Protein AF-A0A4T0B3A6-F1 (afdb_monomer_lite)

Secondary structure (DSSP, 8-state):
-PPPPSSTTGGG-SHHHHHHHHHHHHHHHHHHHHHHHHHHHHHHHHHHHTTS-----------------------------------------TTHHHHHHS---HHHHHHHHHHIIIIIISTT-GGGHHHHHHHHHHHHHHHHS---SS-TT--HHHHHHHHHTEETTTTEEPPHHHHHHHHHHHHHHHHHHHHHHHS-GGGG--

Organism: Aureobasidium pullulans (NCBI:txid5580)

pLDDT: mean 75.35, std 19.98, range [35.22, 96.06]

Sequence (206 aa):
MDKLDQRPMARLQNLESQERYVGYWKRMLCYCLRVWLARHEATNNDNDNDRSTSDDETNSMHHDGDNVDEDSDSNSTNDSQHDQSGPQPQAQDYTHDARRLFPWNDRLEKALVKVWRLTILERDSSSMEEEQILAMVELSEVLLFRKIWNDRFYSAVLHFMAVMGIDEINARLRDGNDYSYFIAGLVYVSRIVAAETLLPSLDREN

Foldseek 3Di:
DDDDDPDPCPVCPDPVNLVVLVVLVVVLLVLLLVLLVLVVVVVVVVVVVVVPPDDDDDDDDDDDDDDDDDDDDDDDDDDPPPPPPPPDPPPPPPSVVVNVLALDDPQLSVLSVQLCCLPPVVPDDPVCPVVNVVSSLSNLCCQQVDDDDDDPCSGSVNSSLVVVQADPVVRDGDDCVVSVSSVVSPVVVSVVSCCVVVPPPVVPPD

Radius of gyration: 29.01 Å; chains: 1; bounding box: 65×79×80 Å

Structure (mmCIF, N/CA/C/O backbone):
data_AF-A0A4T0B3A6-F1
#
_entry.id   AF-A0A4T0B3A6-F1
#
loop_
_atom_site.group_PDB
_atom_site.id
_atom_site.type_symbol
_atom_site.label_atom_id
_atom_site.label_alt_id
_atom_site.label_comp_id
_atom_site.label_asym_id
_atom_site.label_entity_id
_atom_site.label_seq_id
_atom_site.pdbx_PDB_ins_code
_atom_site.Cartn_x
_atom_site.Cartn_y
_atom_site.Cartn_z
_atom_site.occupancy
_atom_site.B_iso_or_equiv
_atom_site.auth_seq_id
_atom_site.auth_comp_id
_atom_site.auth_asym_id
_atom_site.auth_atom_id
_atom_site.pdbx_PDB_model_num
ATOM 1 N N . MET A 1 1 ? 7.497 -33.241 22.602 1.00 38.53 1 MET A N 1
ATOM 2 C CA . MET A 1 1 ? 6.560 -32.741 21.576 1.00 38.53 1 MET A CA 1
ATOM 3 C C . MET A 1 1 ? 5.900 -31.509 22.154 1.00 38.53 1 MET A C 1
ATOM 5 O O . MET A 1 1 ? 5.128 -31.655 23.093 1.00 38.53 1 MET A O 1
ATOM 9 N N . ASP A 1 2 ? 6.267 -30.322 21.672 1.00 56.34 2 ASP A N 1
ATOM 10 C CA . ASP A 1 2 ? 5.605 -29.084 22.087 1.00 56.34 2 ASP A CA 1
ATOM 11 C C . ASP A 1 2 ? 4.148 -29.098 21.629 1.00 56.34 2 ASP A C 1
ATOM 13 O O . ASP A 1 2 ? 3.840 -29.445 20.485 1.00 56.34 2 ASP A O 1
ATOM 17 N N . LYS A 1 3 ? 3.243 -28.759 22.551 1.00 55.91 3 LYS A N 1
ATOM 18 C CA . LYS A 1 3 ? 1.818 -28.591 22.264 1.00 55.91 3 LYS A CA 1
ATOM 19 C C . LYS A 1 3 ? 1.679 -27.485 21.219 1.00 55.91 3 LYS A C 1
ATOM 21 O O . LYS A 1 3 ? 2.079 -26.353 21.469 1.00 55.91 3 LYS A O 1
ATOM 26 N N . LEU A 1 4 ? 1.108 -27.815 20.062 1.00 55.31 4 LEU A N 1
ATOM 27 C CA . LEU A 1 4 ? 0.724 -26.817 19.068 1.00 55.31 4 LEU A CA 1
ATOM 28 C C . LEU A 1 4 ? -0.298 -25.873 19.711 1.00 55.31 4 LEU A C 1
ATOM 30 O O . LEU A 1 4 ? -1.343 -26.323 20.188 1.00 55.31 4 LEU A O 1
ATOM 34 N N . ASP A 1 5 ? 0.036 -24.585 19.765 1.00 58.28 5 ASP A N 1
ATOM 35 C CA . ASP A 1 5 ? -0.855 -23.560 20.298 1.00 58.28 5 ASP A CA 1
ATOM 36 C C . ASP A 1 5 ? -2.124 -23.491 19.435 1.00 58.28 5 ASP A C 1
ATOM 38 O O . ASP A 1 5 ? -2.062 -23.385 18.209 1.00 58.28 5 ASP A O 1
ATOM 42 N N . GLN A 1 6 ? -3.279 -23.613 20.090 1.00 59.09 6 GLN A N 1
ATOM 43 C CA . GLN A 1 6 ? -4.593 -23.663 19.449 1.00 59.09 6 GLN A CA 1
ATOM 44 C C . GLN A 1 6 ? -5.059 -22.288 18.960 1.00 59.09 6 GLN A C 1
ATOM 46 O O . GLN A 1 6 ? -6.025 -22.207 18.199 1.00 59.09 6 GLN A O 1
ATOM 51 N N . ARG A 1 7 ? -4.399 -21.199 19.377 1.00 55.62 7 ARG A N 1
ATOM 52 C CA . ARG A 1 7 ? -4.723 -19.860 18.885 1.00 55.62 7 ARG A CA 1
ATOM 53 C C . ARG A 1 7 ? -4.137 -19.670 17.484 1.00 55.62 7 ARG A C 1
ATOM 55 O O . ARG A 1 7 ? -2.921 -19.807 17.307 1.00 55.62 7 ARG A O 1
ATOM 62 N N . PRO A 1 8 ? -4.952 -19.286 16.484 1.00 49.41 8 PRO A N 1
ATOM 63 C CA . PRO A 1 8 ? -4.407 -18.833 15.215 1.00 49.41 8 PRO A CA 1
ATOM 64 C C . PRO A 1 8 ? -3.401 -17.705 15.491 1.00 49.41 8 PRO A C 1
ATOM 66 O O . PRO A 1 8 ? -3.718 -16.779 16.230 1.00 49.41 8 PRO A O 1
ATOM 69 N N . MET A 1 9 ? -2.210 -17.774 14.888 1.00 54.16 9 MET A N 1
ATOM 70 C CA . MET A 1 9 ? -1.150 -16.749 14.965 1.00 54.16 9 MET A CA 1
ATOM 71 C C . MET A 1 9 ? -0.305 -16.683 16.257 1.00 54.16 9 MET A C 1
ATOM 73 O O . MET A 1 9 ? 0.515 -15.778 16.362 1.00 54.16 9 MET A O 1
ATOM 77 N N . ALA A 1 10 ? -0.391 -17.621 17.207 1.00 54.00 10 ALA A N 1
ATOM 78 C CA . ALA A 1 10 ? 0.391 -17.533 18.455 1.00 54.00 10 ALA A CA 1
ATOM 79 C C . ALA A 1 10 ? 1.920 -17.396 18.259 1.00 54.00 10 ALA A C 1
ATOM 81 O O . ALA A 1 10 ? 2.575 -16.597 18.921 1.00 54.00 10 ALA A O 1
ATOM 82 N N . ARG A 1 11 ? 2.499 -18.103 17.275 1.00 48.62 11 ARG A N 1
ATOM 83 C CA . ARG A 1 11 ? 3.934 -17.992 16.922 1.00 48.62 11 ARG A CA 1
ATOM 84 C C . ARG A 1 11 ? 4.331 -16.639 16.313 1.00 48.62 11 ARG A C 1
ATOM 86 O O . ARG A 1 11 ? 5.518 -16.335 16.241 1.00 48.62 11 ARG A O 1
ATOM 93 N N . LEU A 1 12 ? 3.351 -15.861 15.854 1.00 53.78 12 LEU A N 1
ATOM 94 C CA . LEU A 1 12 ? 3.510 -14.584 15.150 1.00 53.78 12 LEU A CA 1
ATOM 95 C C . LEU A 1 12 ? 3.345 -13.372 16.086 1.00 53.78 12 LEU A C 1
ATOM 97 O O . LEU A 1 12 ? 3.487 -12.236 15.646 1.00 53.78 12 LEU A O 1
ATOM 101 N N . GLN A 1 13 ? 3.095 -13.605 17.379 1.00 62.66 13 GLN A N 1
ATOM 102 C CA . GLN A 1 13 ? 2.956 -12.575 18.416 1.00 62.66 13 GLN A CA 1
ATOM 103 C C . GLN A 1 13 ? 4.289 -12.192 19.088 1.00 62.66 13 GLN A C 1
ATOM 105 O O . GLN A 1 13 ? 4.297 -11.758 20.236 1.00 62.66 13 GLN A O 1
ATOM 110 N N . ASN A 1 14 ? 5.429 -12.358 18.409 1.00 76.81 14 ASN A N 1
ATOM 111 C CA . ASN A 1 14 ? 6.686 -11.781 18.893 1.00 76.81 14 ASN A CA 1
ATOM 112 C C . ASN A 1 14 ? 6.844 -10.349 18.349 1.00 76.81 14 ASN A C 1
ATOM 114 O O . ASN A 1 14 ? 6.463 -10.071 17.209 1.00 76.81 14 ASN A O 1
ATOM 118 N N . LEU A 1 15 ? 7.382 -9.448 19.177 1.00 82.81 15 LEU A N 1
ATOM 119 C CA . LEU A 1 15 ? 7.472 -8.015 18.872 1.00 82.81 15 LEU A CA 1
ATOM 120 C C . LEU A 1 15 ? 8.245 -7.752 17.570 1.00 82.81 15 LEU A C 1
ATOM 122 O O . LEU A 1 15 ? 7.794 -6.980 16.732 1.00 82.81 15 LEU A O 1
ATOM 126 N N . GLU A 1 16 ? 9.341 -8.479 17.347 1.00 85.88 16 GLU A N 1
ATOM 127 C CA . GLU A 1 16 ? 10.175 -8.344 16.146 1.00 85.88 16 GLU A CA 1
ATOM 128 C C . GLU A 1 16 ? 9.397 -8.662 14.853 1.00 85.88 16 GLU A C 1
ATOM 130 O O . GLU A 1 16 ? 9.513 -7.967 13.842 1.00 85.88 16 GLU A O 1
ATOM 135 N N . SER A 1 17 ? 8.558 -9.702 14.870 1.00 84.50 17 SER A N 1
ATOM 136 C CA . SER A 1 17 ? 7.717 -10.065 13.723 1.00 84.50 17 SER A CA 1
ATOM 137 C C . SER A 1 17 ? 6.633 -9.021 13.494 1.00 84.50 17 SER A C 1
ATOM 139 O O . SER A 1 17 ? 6.378 -8.658 12.348 1.00 84.50 17 SER A O 1
ATOM 141 N N . GLN A 1 18 ? 6.031 -8.492 14.563 1.00 87.44 18 GLN A N 1
ATOM 142 C CA . GLN A 1 18 ? 5.035 -7.426 14.456 1.00 87.44 18 GLN A CA 1
ATOM 143 C C . GLN A 1 18 ? 5.637 -6.153 13.857 1.00 87.44 18 GLN A C 1
ATOM 145 O O . GLN A 1 18 ? 5.072 -5.609 12.909 1.00 87.44 18 GLN A O 1
ATOM 150 N N . GLU A 1 19 ? 6.807 -5.719 14.328 1.00 90.56 19 GLU A N 1
ATOM 151 C CA . GLU A 1 19 ? 7.532 -4.572 13.771 1.00 90.56 19 GLU A CA 1
ATOM 152 C C . GLU A 1 19 ? 7.848 -4.774 12.288 1.00 90.56 19 GLU A C 1
ATOM 154 O O . GLU A 1 19 ? 7.620 -3.881 11.466 1.00 90.56 19 GLU A O 1
ATOM 159 N N . ARG A 1 20 ? 8.297 -5.978 11.916 1.00 90.88 20 ARG A N 1
ATOM 160 C CA . ARG A 1 20 ? 8.558 -6.342 10.520 1.00 90.88 20 ARG A CA 1
ATOM 161 C C . ARG A 1 20 ? 7.297 -6.256 9.659 1.00 90.88 20 ARG A C 1
ATOM 163 O O . ARG A 1 20 ? 7.343 -5.714 8.554 1.00 90.88 20 ARG A O 1
ATOM 170 N N . TYR A 1 21 ? 6.167 -6.751 10.157 1.00 92.19 21 TYR A N 1
ATOM 171 C CA . TYR A 1 21 ? 4.889 -6.739 9.438 1.00 92.19 21 TYR A CA 1
ATOM 172 C C . TYR A 1 21 ? 4.326 -5.333 9.283 1.00 92.19 21 TYR A C 1
ATOM 174 O O . TYR A 1 21 ? 3.929 -4.951 8.179 1.00 92.19 21 TYR A O 1
ATOM 182 N N . VAL A 1 22 ? 4.387 -4.526 10.343 1.00 92.44 22 VAL A N 1
ATOM 183 C CA . VAL A 1 22 ? 4.084 -3.091 10.278 1.00 92.44 22 VAL A CA 1
ATOM 184 C C . VAL A 1 22 ? 4.999 -2.403 9.262 1.00 92.44 22 VAL A C 1
ATOM 186 O O . VAL A 1 22 ? 4.538 -1.574 8.480 1.00 92.44 22 VAL A O 1
ATOM 189 N N . GLY A 1 23 ? 6.275 -2.787 9.201 1.00 94.38 23 GLY A N 1
ATOM 190 C CA . GLY A 1 23 ? 7.222 -2.319 8.191 1.00 94.38 23 GLY A CA 1
ATOM 191 C C . GLY A 1 23 ? 6.766 -2.601 6.756 1.00 94.38 23 GLY A C 1
ATOM 192 O O . GLY A 1 23 ? 6.833 -1.710 5.907 1.00 94.38 23 GLY A O 1
ATOM 193 N N . TYR A 1 24 ? 6.249 -3.798 6.465 1.00 94.69 24 TYR A N 1
ATOM 194 C CA . TYR A 1 24 ? 5.706 -4.117 5.138 1.00 94.69 24 TYR A CA 1
ATOM 195 C C . TYR A 1 24 ? 4.485 -3.269 4.783 1.00 94.69 24 TYR A C 1
ATOM 197 O O . TYR A 1 24 ? 4.383 -2.793 3.652 1.00 94.69 24 TYR A O 1
ATOM 205 N N . TRP A 1 25 ? 3.602 -3.019 5.750 1.00 95.19 25 TRP A N 1
ATOM 206 C CA . TRP A 1 25 ? 2.448 -2.147 5.543 1.00 95.19 25 TRP A CA 1
ATOM 207 C C . TRP A 1 25 ? 2.859 -0.696 5.282 1.00 95.19 25 TRP A C 1
ATOM 209 O O . TRP A 1 25 ? 2.414 -0.090 4.309 1.00 95.19 25 TRP A O 1
ATOM 219 N N . LYS A 1 26 ? 3.793 -0.156 6.076 1.00 94.62 26 LYS A N 1
ATOM 220 C CA . LYS A 1 26 ? 4.374 1.178 5.850 1.00 94.62 26 LYS A CA 1
ATOM 221 C C . LYS A 1 26 ? 4.972 1.294 4.450 1.00 94.62 26 LYS A C 1
ATOM 223 O O . LYS A 1 26 ? 4.707 2.267 3.751 1.00 94.62 26 LYS A O 1
ATOM 228 N N . ARG A 1 27 ? 5.720 0.279 4.000 1.00 95.38 27 ARG A N 1
ATOM 229 C CA . ARG A 1 27 ? 6.264 0.237 2.632 1.00 95.38 27 ARG A CA 1
ATOM 230 C C . ARG A 1 27 ? 5.170 0.296 1.570 1.00 95.38 27 ARG A C 1
ATOM 232 O O . ARG A 1 27 ? 5.364 0.996 0.583 1.00 95.38 27 ARG A O 1
ATOM 239 N N . MET A 1 28 ? 4.043 -0.387 1.772 1.00 95.88 28 MET A N 1
ATOM 240 C CA . MET A 1 28 ? 2.900 -0.327 0.857 1.00 95.88 28 MET A CA 1
ATOM 241 C C . MET A 1 28 ? 2.305 1.084 0.778 1.00 95.88 28 MET A C 1
ATOM 243 O O . MET A 1 28 ? 2.082 1.594 -0.320 1.00 95.88 28 MET A O 1
ATOM 247 N N . LEU A 1 29 ? 2.079 1.734 1.923 1.00 95.25 29 LEU A N 1
ATOM 248 C CA . LEU A 1 29 ? 1.538 3.096 1.965 1.00 95.25 29 LEU A CA 1
ATOM 249 C C . LEU A 1 29 ? 2.498 4.089 1.296 1.00 95.25 29 LEU A C 1
ATOM 251 O O . LEU A 1 29 ? 2.093 4.842 0.412 1.00 95.25 29 LEU A O 1
ATOM 255 N N . CYS A 1 30 ? 3.790 4.027 1.635 1.00 95.31 30 CYS A N 1
ATOM 256 C CA . CYS A 1 30 ? 4.818 4.847 0.995 1.00 95.31 30 CYS A CA 1
ATOM 257 C C . CYS A 1 30 ? 4.914 4.587 -0.509 1.00 95.31 30 CYS A C 1
ATOM 259 O O . CYS A 1 30 ? 5.120 5.521 -1.274 1.00 95.31 30 CYS A O 1
ATOM 261 N N . TYR A 1 31 ? 4.775 3.334 -0.943 1.00 95.75 31 TYR A N 1
ATOM 262 C CA . TYR A 1 31 ? 4.757 2.991 -2.358 1.00 95.75 31 TYR A CA 1
ATOM 263 C C . TYR A 1 31 ? 3.604 3.691 -3.086 1.00 95.75 31 TYR A C 1
ATOM 265 O O . TYR A 1 31 ? 3.843 4.366 -4.084 1.00 95.75 31 TYR A O 1
ATOM 273 N N . CYS A 1 32 ? 2.381 3.611 -2.553 1.00 95.62 32 CYS A N 1
ATOM 274 C CA . CYS A 1 32 ? 1.224 4.278 -3.152 1.00 95.62 32 CYS A CA 1
ATOM 275 C C . CYS A 1 32 ? 1.412 5.804 -3.209 1.00 95.62 32 CYS A C 1
ATOM 277 O O . CYS A 1 32 ? 1.136 6.416 -4.238 1.00 95.62 32 CYS A O 1
ATOM 279 N N . LEU A 1 33 ? 1.942 6.407 -2.137 1.00 95.38 33 LEU A N 1
ATOM 280 C CA . LEU A 1 33 ? 2.238 7.843 -2.083 1.00 95.38 33 LEU A CA 1
ATOM 281 C C . LEU A 1 33 ? 3.311 8.257 -3.098 1.00 95.38 33 LEU A C 1
ATOM 283 O O . LEU A 1 33 ? 3.144 9.268 -3.767 1.00 95.38 33 LEU A O 1
ATOM 287 N N . ARG A 1 34 ? 4.387 7.475 -3.260 1.00 94.31 34 ARG A N 1
ATOM 288 C CA . ARG A 1 34 ? 5.443 7.761 -4.249 1.00 94.31 34 ARG A CA 1
ATOM 289 C C . ARG A 1 34 ? 4.928 7.682 -5.679 1.00 94.31 34 ARG A C 1
ATOM 291 O O . ARG A 1 34 ? 5.253 8.542 -6.486 1.00 94.31 34 ARG A O 1
ATOM 298 N N . VAL A 1 35 ? 4.125 6.664 -5.987 1.00 94.69 35 VAL A N 1
ATOM 299 C CA . VAL A 1 35 ? 3.534 6.507 -7.323 1.00 94.69 35 VAL A CA 1
ATOM 300 C C . VAL A 1 35 ? 2.565 7.656 -7.623 1.00 94.69 35 VAL A C 1
ATOM 302 O O . VAL A 1 35 ? 2.530 8.150 -8.748 1.00 94.69 35 VAL A O 1
ATOM 305 N N . TRP A 1 36 ? 1.819 8.122 -6.618 1.00 95.25 36 TRP A N 1
ATOM 306 C CA . TRP A 1 36 ? 0.967 9.307 -6.736 1.00 95.25 36 TRP A CA 1
ATOM 307 C C . TRP A 1 36 ? 1.771 10.592 -6.931 1.00 95.25 36 TRP A C 1
ATOM 309 O O . TRP A 1 36 ? 1.478 11.341 -7.859 1.00 95.25 36 TRP A O 1
ATOM 319 N N . LEU A 1 37 ? 2.815 10.810 -6.131 1.00 93.19 37 LEU A N 1
ATOM 320 C CA . LEU A 1 37 ? 3.666 11.993 -6.232 1.00 93.19 37 LEU A CA 1
ATOM 321 C C . LEU A 1 37 ? 4.309 12.095 -7.618 1.00 93.19 37 LEU A C 1
ATOM 323 O O . LEU A 1 37 ? 4.175 13.116 -8.281 1.00 93.19 37 LEU A O 1
ATOM 327 N N . ALA A 1 38 ? 4.900 11.002 -8.101 1.00 92.62 38 ALA A N 1
ATOM 328 C CA . ALA A 1 38 ? 5.513 10.967 -9.422 1.00 92.62 38 ALA A CA 1
ATOM 329 C C . ALA A 1 38 ? 4.491 11.209 -10.551 1.00 92.62 38 ALA A C 1
ATOM 331 O O . ALA A 1 38 ? 4.818 11.757 -11.603 1.00 92.62 38 ALA A O 1
ATOM 332 N N . ARG A 1 39 ? 3.226 10.807 -10.358 1.00 91.94 39 ARG A N 1
ATOM 333 C CA . ARG A 1 39 ? 2.146 11.142 -11.296 1.00 91.94 39 ARG A CA 1
ATOM 334 C C . ARG A 1 39 ? 1.830 12.632 -11.270 1.00 91.94 39 ARG A C 1
ATOM 336 O O . ARG A 1 39 ? 1.711 13.211 -12.343 1.00 91.94 39 ARG A O 1
ATOM 343 N N . HIS A 1 40 ? 1.713 13.216 -10.083 1.00 89.38 40 HIS A N 1
ATOM 344 C CA . HIS A 1 40 ? 1.404 14.630 -9.900 1.00 89.38 40 HIS A CA 1
ATOM 345 C C . HIS A 1 40 ? 2.514 15.545 -10.450 1.00 89.38 40 HIS A C 1
ATOM 347 O O . HIS A 1 40 ? 2.232 16.551 -11.096 1.00 89.38 40 HIS A O 1
ATOM 353 N N . GLU A 1 41 ? 3.780 15.179 -10.247 1.00 89.31 41 GLU A N 1
ATOM 354 C CA . GLU A 1 41 ? 4.939 15.897 -10.795 1.00 89.31 41 GLU A CA 1
ATOM 355 C C . GLU A 1 41 ? 4.965 15.850 -12.327 1.00 89.31 41 GLU A C 1
ATOM 357 O O . GLU A 1 41 ? 5.113 16.886 -12.971 1.00 89.31 41 GLU A O 1
ATOM 362 N N . ALA A 1 42 ? 4.736 14.678 -12.926 1.00 85.44 42 ALA A N 1
ATOM 363 C CA . ALA A 1 42 ? 4.694 14.550 -14.381 1.00 85.44 42 ALA A CA 1
ATOM 364 C C . ALA A 1 42 ? 3.562 15.375 -15.016 1.00 85.44 42 ALA A C 1
ATOM 366 O O . ALA A 1 42 ? 3.790 16.052 -16.011 1.00 85.44 42 ALA A O 1
ATOM 367 N N . THR A 1 43 ? 2.364 15.377 -14.418 1.00 83.38 43 THR A N 1
ATOM 368 C CA . THR A 1 43 ? 1.247 16.191 -14.925 1.00 83.38 43 THR A CA 1
ATOM 369 C C . THR A 1 43 ? 1.510 17.691 -14.826 1.00 83.38 43 THR A C 1
ATOM 371 O O . THR A 1 43 ? 1.014 18.447 -15.654 1.00 83.38 43 THR A O 1
ATOM 374 N N . ASN A 1 44 ? 2.275 18.140 -13.827 1.00 79.44 44 ASN A N 1
ATOM 375 C CA . ASN A 1 44 ? 2.640 19.551 -13.705 1.00 79.44 44 ASN A CA 1
ATOM 376 C C . ASN A 1 44 ? 3.658 19.962 -14.773 1.00 79.44 44 ASN A C 1
ATOM 378 O O . ASN A 1 44 ? 3.488 21.009 -15.389 1.00 79.44 44 ASN A O 1
ATOM 382 N N . ASN A 1 45 ? 4.652 19.113 -15.044 1.00 76.94 45 ASN A N 1
ATOM 383 C CA . ASN A 1 45 ? 5.656 19.376 -16.076 1.00 76.94 45 ASN A CA 1
ATOM 384 C C . ASN A 1 45 ? 5.044 19.452 -17.488 1.00 76.94 45 ASN A C 1
ATOM 386 O O . ASN A 1 45 ? 5.451 20.294 -18.286 1.00 76.94 45 ASN A O 1
ATOM 390 N N . ASP A 1 46 ? 4.046 18.614 -17.791 1.00 73.62 46 ASP A N 1
ATOM 391 C CA . ASP A 1 46 ? 3.338 18.658 -19.079 1.00 73.62 46 ASP A CA 1
ATOM 392 C C . ASP A 1 46 ? 2.567 19.981 -19.266 1.00 73.62 46 ASP A C 1
ATOM 394 O O . ASP A 1 46 ? 2.543 20.536 -20.363 1.00 73.62 46 ASP A O 1
ATOM 398 N N . ASN A 1 47 ? 1.988 20.528 -18.189 1.00 65.00 47 ASN A N 1
ATOM 399 C CA . ASN A 1 47 ? 1.252 21.798 -18.223 1.00 65.00 47 ASN A CA 1
ATOM 400 C C . ASN A 1 47 ? 2.160 23.030 -18.394 1.00 65.00 47 ASN A C 1
ATOM 402 O O . ASN A 1 47 ? 1.708 24.045 -18.928 1.00 65.00 47 ASN A O 1
ATOM 406 N N . ASP A 1 48 ? 3.411 22.969 -17.930 1.00 58.91 48 ASP A N 1
ATOM 407 C CA . ASP A 1 48 ? 4.372 24.066 -18.092 1.00 58.91 48 ASP A CA 1
ATOM 408 C C . ASP A 1 48 ? 4.960 24.105 -19.514 1.00 58.91 48 ASP A C 1
ATOM 410 O O . ASP A 1 48 ? 5.163 25.190 -20.061 1.00 58.91 48 ASP A O 1
ATOM 414 N N . ASN A 1 49 ? 5.140 22.948 -20.163 1.00 57.44 49 ASN A N 1
ATOM 415 C CA . ASN A 1 49 ? 5.637 22.872 -21.544 1.00 57.44 49 ASN A CA 1
ATOM 416 C C . ASN A 1 49 ? 4.650 23.427 -22.590 1.00 57.44 49 ASN A C 1
ATOM 418 O O . ASN A 1 49 ? 5.084 23.951 -23.616 1.00 57.44 49 ASN A O 1
ATOM 422 N N . ASP A 1 50 ? 3.340 23.366 -22.336 1.00 52.00 50 ASP A N 1
ATOM 423 C CA . ASP A 1 50 ? 2.307 23.880 -23.255 1.00 52.00 50 ASP A CA 1
ATOM 424 C C . ASP A 1 50 ? 2.176 25.421 -23.212 1.00 52.00 50 ASP A C 1
ATOM 426 O O . ASP A 1 50 ? 1.520 26.036 -24.048 1.00 52.00 50 ASP A O 1
ATOM 430 N N . ARG A 1 51 ? 2.831 26.089 -22.248 1.00 53.56 51 ARG A N 1
ATOM 431 C CA . ARG A 1 51 ? 2.834 27.560 -22.123 1.00 53.56 51 ARG A CA 1
ATOM 432 C C . ARG A 1 51 ? 4.017 28.252 -22.799 1.00 53.56 51 ARG A C 1
ATOM 434 O O . ARG A 1 51 ? 4.016 29.477 -22.877 1.00 53.56 51 ARG A O 1
ATOM 441 N N . SER A 1 52 ? 5.010 27.509 -23.287 1.00 53.22 52 SER A N 1
ATOM 442 C CA . SER A 1 52 ? 6.229 28.077 -23.890 1.00 53.22 52 SER A CA 1
ATOM 443 C C . SER A 1 52 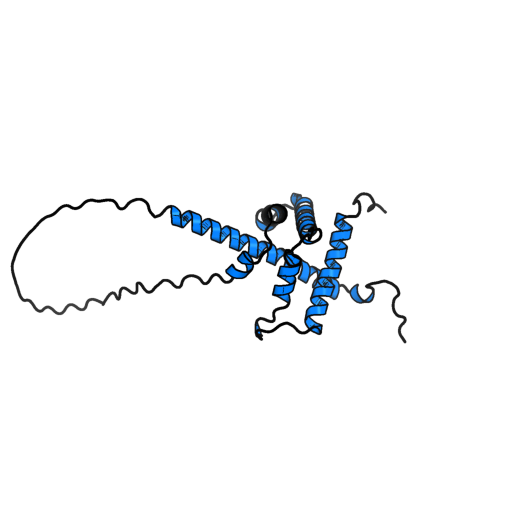? 6.225 28.124 -25.424 1.00 53.22 52 SER A C 1
ATOM 445 O O . SER A 1 52 ? 7.254 28.431 -26.016 1.00 53.22 52 SER A O 1
ATOM 447 N N . THR A 1 53 ? 5.095 27.852 -26.086 1.00 50.34 53 THR A N 1
ATOM 448 C CA . THR A 1 53 ? 4.965 27.899 -27.560 1.00 50.34 53 THR A CA 1
ATOM 449 C C . THR A 1 53 ? 3.968 28.957 -28.047 1.00 50.34 53 THR A C 1
ATOM 451 O O . THR A 1 53 ? 3.166 28.723 -28.945 1.00 50.34 53 THR A O 1
ATOM 454 N N . SER A 1 54 ? 4.04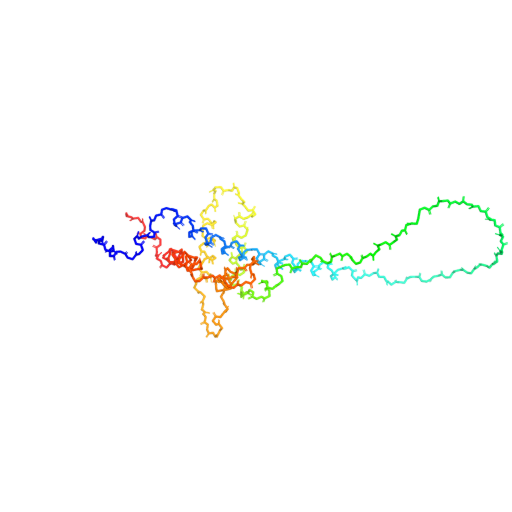1 30.159 -27.480 1.00 49.09 54 SER A N 1
ATOM 455 C CA . SER A 1 54 ? 3.494 31.367 -28.102 1.00 49.09 54 SER A CA 1
ATOM 456 C C . SER A 1 54 ? 4.569 32.438 -28.063 1.00 49.09 54 SER A C 1
ATOM 458 O O . SER A 1 54 ? 5.109 32.697 -26.993 1.00 49.09 54 SER A O 1
ATOM 460 N N . ASP A 1 55 ? 4.822 33.037 -29.225 1.00 50.56 55 ASP A N 1
ATOM 461 C CA . ASP A 1 55 ? 5.579 34.274 -29.465 1.00 50.56 55 ASP A CA 1
ATOM 462 C C . ASP A 1 55 ? 6.923 34.063 -30.178 1.00 50.56 55 ASP A C 1
ATOM 464 O O . ASP A 1 55 ? 7.985 34.408 -29.670 1.00 50.56 55 ASP A O 1
ATOM 468 N N . ASP A 1 56 ? 6.865 33.574 -31.420 1.00 49.31 56 ASP A N 1
ATOM 469 C CA . ASP A 1 56 ? 7.821 34.037 -32.430 1.00 49.31 56 ASP A CA 1
ATOM 470 C C . ASP A 1 56 ? 7.118 34.213 -33.784 1.00 49.31 56 ASP A C 1
ATOM 472 O O . ASP A 1 56 ? 7.167 33.364 -34.673 1.00 49.31 56 ASP A O 1
ATOM 476 N N . GLU A 1 57 ? 6.394 35.328 -33.920 1.00 48.53 57 GLU A N 1
ATOM 477 C CA . GLU A 1 57 ? 5.995 35.853 -35.224 1.00 48.53 57 GLU A CA 1
ATOM 478 C C . GLU A 1 57 ? 6.610 37.240 -35.460 1.00 48.53 57 GLU A C 1
ATOM 480 O O . GLU A 1 57 ? 6.094 38.278 -35.054 1.00 48.53 57 GLU A O 1
ATOM 485 N N . THR A 1 58 ? 7.667 37.215 -36.273 1.00 45.44 58 THR A N 1
ATOM 486 C CA . THR A 1 58 ? 7.985 38.177 -37.339 1.00 45.44 58 THR A CA 1
ATOM 487 C C . THR A 1 58 ? 8.530 39.560 -36.956 1.00 45.44 58 THR A C 1
ATOM 489 O O . THR A 1 58 ? 7.811 40.457 -36.528 1.00 45.44 58 THR A O 1
ATOM 492 N N . ASN A 1 59 ? 9.788 39.812 -37.342 1.00 40.97 59 ASN A N 1
ATOM 493 C CA . ASN A 1 59 ? 10.060 40.957 -38.214 1.00 40.97 59 ASN A CA 1
ATOM 494 C C . ASN A 1 59 ? 11.340 40.775 -39.046 1.00 40.97 59 ASN A C 1
ATOM 496 O O . ASN A 1 59 ? 12.461 40.832 -38.549 1.00 40.97 59 ASN A O 1
ATOM 500 N N . SER A 1 60 ? 11.131 40.590 -40.348 1.00 48.34 60 SER A N 1
ATOM 501 C CA . SER A 1 60 ? 12.131 40.726 -41.404 1.00 48.34 60 SER A CA 1
ATOM 502 C C . SER A 1 60 ? 12.314 42.209 -41.728 1.00 48.34 60 SER A C 1
ATOM 504 O O . SER A 1 60 ? 11.335 42.872 -42.064 1.00 48.34 60 SER A O 1
ATOM 506 N N . MET A 1 61 ? 13.549 42.718 -41.722 1.00 41.84 61 MET A N 1
ATOM 507 C CA . MET A 1 61 ? 13.881 43.976 -42.399 1.00 41.84 61 MET A CA 1
ATOM 508 C C . MET A 1 61 ? 15.332 43.949 -42.908 1.00 41.84 61 MET A C 1
ATOM 510 O O . MET A 1 61 ? 16.279 43.813 -42.139 1.00 41.84 61 MET A O 1
ATOM 514 N N . HIS A 1 62 ? 15.461 44.055 -44.229 1.00 48.16 62 HIS A N 1
ATOM 515 C CA . HIS A 1 62 ? 16.683 44.120 -45.034 1.00 48.16 62 HIS A CA 1
ATOM 516 C C . HIS A 1 62 ? 17.653 45.256 -44.655 1.00 48.16 62 HIS A C 1
ATOM 518 O O . HIS A 1 62 ? 17.192 46.366 -44.394 1.00 48.16 62 HIS A O 1
ATOM 524 N N . HIS A 1 63 ? 18.967 45.048 -44.848 1.00 42.56 63 HIS A N 1
ATOM 525 C CA . HIS A 1 63 ? 19.801 46.034 -45.557 1.00 42.56 63 HIS A CA 1
ATOM 526 C C . HIS A 1 63 ? 21.066 45.419 -46.192 1.00 42.56 63 HIS A C 1
ATOM 528 O O . HIS A 1 63 ? 21.847 44.757 -45.514 1.00 42.56 63 HIS 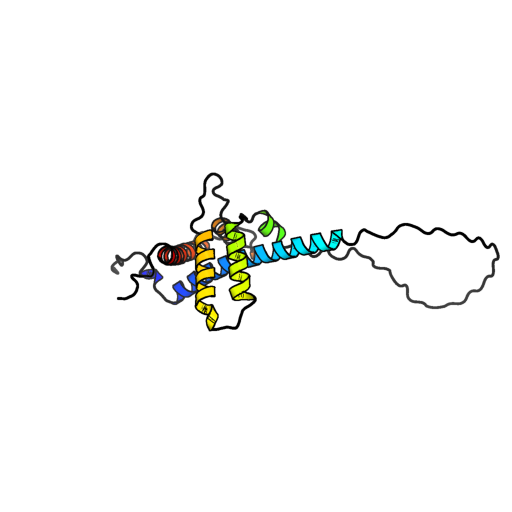A O 1
ATOM 534 N N . ASP A 1 64 ? 21.226 45.660 -47.497 1.00 43.56 64 ASP A N 1
ATOM 535 C CA . ASP A 1 64 ? 22.388 45.354 -48.340 1.00 43.56 64 ASP A CA 1
ATOM 536 C C . ASP A 1 64 ? 23.606 46.238 -48.019 1.00 43.56 64 ASP A C 1
ATOM 538 O O . ASP A 1 64 ? 23.459 47.403 -47.645 1.00 43.56 64 ASP A O 1
ATOM 542 N N . GLY A 1 65 ? 24.812 45.723 -48.276 1.00 37.34 65 GLY A N 1
ATOM 543 C CA . GLY A 1 65 ? 26.052 46.503 -48.297 1.00 37.34 65 GLY A CA 1
ATOM 544 C C . GLY A 1 65 ? 27.249 45.661 -48.741 1.00 37.34 65 GLY A C 1
ATOM 545 O O . GLY A 1 65 ? 27.607 44.697 -48.078 1.00 37.34 65 GLY A O 1
ATOM 546 N N . ASP A 1 66 ? 27.823 46.031 -49.880 1.00 41.91 66 ASP A N 1
ATOM 547 C CA . ASP A 1 66 ? 28.745 45.271 -50.730 1.00 41.91 66 ASP A CA 1
ATOM 548 C C . ASP A 1 66 ? 30.221 45.729 -50.579 1.00 41.91 66 ASP A C 1
ATOM 550 O O . ASP A 1 66 ? 30.464 46.918 -50.364 1.00 41.91 66 ASP A O 1
ATOM 554 N N . ASN A 1 67 ? 31.170 44.804 -50.823 1.00 40.31 67 ASN A N 1
ATOM 555 C CA . ASN A 1 67 ? 32.648 44.933 -50.974 1.00 40.31 67 ASN A CA 1
ATOM 556 C C . ASN A 1 67 ? 33.483 45.311 -49.712 1.00 40.31 67 ASN A C 1
ATOM 558 O O . ASN A 1 67 ? 32.984 45.979 -48.819 1.00 40.31 67 ASN A O 1
ATOM 562 N N . VAL A 1 68 ? 34.773 44.973 -49.521 1.00 40.00 68 VAL A N 1
ATOM 563 C CA . VAL A 1 68 ? 35.925 44.623 -50.388 1.00 40.00 68 VAL A CA 1
ATOM 564 C C . VAL A 1 68 ? 36.942 43.801 -49.547 1.00 40.00 68 VAL A C 1
ATOM 566 O O . VAL A 1 68 ? 36.985 43.961 -48.328 1.00 40.00 68 VAL A O 1
ATOM 569 N N . ASP A 1 69 ? 37.769 42.977 -50.198 1.00 44.69 69 ASP A N 1
ATOM 570 C CA . ASP A 1 69 ? 38.916 42.221 -49.656 1.00 44.69 69 ASP A CA 1
ATOM 571 C C . ASP A 1 69 ? 39.968 43.063 -48.901 1.00 44.69 69 ASP A C 1
ATOM 573 O O . ASP A 1 69 ? 40.339 44.136 -49.372 1.00 44.69 69 ASP A O 1
ATOM 577 N N . GLU A 1 70 ? 40.549 42.514 -47.823 1.00 42.88 70 GLU A N 1
ATOM 578 C CA . GLU A 1 70 ? 41.903 42.857 -47.347 1.00 42.88 70 GLU A CA 1
ATOM 579 C C . GLU A 1 70 ? 42.495 41.718 -46.486 1.00 42.88 70 GLU A C 1
ATOM 581 O O . GLU A 1 70 ? 41.977 41.363 -45.425 1.00 42.88 70 GLU A O 1
ATOM 586 N N . ASP A 1 71 ? 43.597 41.140 -46.974 1.00 42.53 71 ASP A N 1
ATOM 587 C CA . ASP A 1 71 ? 44.433 40.154 -46.289 1.00 42.53 71 ASP A CA 1
ATOM 588 C C . ASP A 1 71 ? 45.101 40.755 -45.041 1.00 42.53 71 ASP A C 1
ATOM 590 O O . ASP A 1 71 ? 45.786 41.780 -45.114 1.00 42.53 71 ASP A O 1
ATOM 594 N N . SER A 1 72 ? 45.008 40.070 -43.899 1.00 41.94 72 SER A N 1
ATOM 595 C CA . SER A 1 72 ? 45.998 40.196 -42.822 1.00 41.94 72 SER A CA 1
ATOM 596 C C . SER A 1 72 ? 45.975 38.999 -41.880 1.00 41.94 72 SER A C 1
ATOM 598 O O . SER A 1 72 ? 45.124 38.872 -40.998 1.00 41.94 72 SER A O 1
ATOM 600 N N . ASP A 1 73 ? 46.995 38.156 -42.037 1.00 42.22 73 ASP A N 1
ATOM 601 C CA . ASP A 1 73 ? 47.452 37.204 -41.034 1.00 42.22 73 ASP A CA 1
ATOM 602 C C . ASP A 1 73 ? 47.721 37.916 -39.703 1.00 42.22 73 ASP A C 1
ATOM 604 O O . ASP A 1 73 ? 48.677 38.680 -39.552 1.00 42.22 73 ASP A O 1
ATOM 608 N N . SER A 1 74 ? 46.911 37.619 -38.690 1.00 42.84 74 SER A N 1
ATOM 609 C CA . SER A 1 74 ? 47.302 37.835 -37.301 1.00 42.84 74 SER A CA 1
ATOM 610 C C . SER A 1 74 ? 46.731 36.733 -36.414 1.00 42.84 74 SER A C 1
ATOM 612 O O . SER A 1 74 ? 45.538 36.600 -36.163 1.00 42.84 74 SER A O 1
ATOM 614 N N . ASN A 1 75 ? 47.668 35.898 -35.982 1.00 44.06 75 ASN A N 1
ATOM 615 C CA . ASN A 1 75 ? 47.531 34.784 -35.068 1.00 44.06 75 ASN A CA 1
ATOM 616 C C . ASN A 1 75 ? 46.891 35.252 -33.749 1.00 44.06 75 ASN A C 1
ATOM 618 O O . ASN A 1 75 ? 47.558 35.886 -32.931 1.00 44.06 75 ASN A O 1
ATOM 622 N N . SER A 1 76 ? 45.613 34.935 -33.541 1.00 35.91 76 SER A N 1
ATOM 623 C CA . SER A 1 76 ? 44.923 35.176 -32.276 1.00 35.91 76 SER A CA 1
ATOM 624 C C . SER A 1 76 ? 44.307 33.865 -31.804 1.00 35.91 76 SER A C 1
ATOM 626 O O . SER A 1 76 ? 43.267 33.421 -32.282 1.00 35.91 76 SER A O 1
ATOM 628 N N . THR A 1 77 ? 45.007 33.222 -30.874 1.00 46.09 77 THR A N 1
ATOM 629 C CA . THR A 1 77 ? 44.513 32.116 -30.056 1.00 46.09 77 THR A CA 1
ATOM 630 C C . THR A 1 77 ? 43.224 32.546 -29.368 1.00 46.09 77 THR A C 1
ATOM 632 O O . THR A 1 77 ? 43.282 33.277 -28.382 1.00 46.09 77 THR A O 1
ATOM 635 N N . ASN A 1 78 ? 42.081 32.098 -29.879 1.00 36.25 78 ASN A N 1
ATOM 636 C CA . ASN A 1 78 ? 40.825 32.136 -29.152 1.00 36.25 78 ASN A CA 1
ATOM 637 C C . ASN A 1 78 ? 40.194 30.750 -29.173 1.00 36.25 78 ASN A C 1
ATOM 639 O O . ASN A 1 78 ? 39.987 30.128 -30.214 1.00 36.25 78 ASN A O 1
ATOM 643 N N . ASP A 1 79 ? 39.991 30.295 -27.947 1.00 35.22 79 ASP A N 1
ATOM 644 C CA . ASP A 1 79 ? 39.436 29.036 -27.502 1.00 35.22 79 ASP A CA 1
ATOM 645 C C . ASP A 1 79 ? 38.202 28.668 -28.328 1.00 35.22 79 ASP A C 1
ATOM 647 O O . ASP A 1 79 ? 37.239 29.434 -28.417 1.00 35.22 79 ASP A O 1
ATOM 651 N N . SER A 1 80 ? 38.247 27.503 -28.971 1.00 37.59 80 SER A N 1
ATOM 652 C CA . SER A 1 80 ? 37.086 26.953 -29.654 1.00 37.59 80 SER A CA 1
ATOM 653 C C . SER A 1 80 ? 36.033 26.648 -28.593 1.00 37.59 80 SER A C 1
ATOM 655 O O . SER A 1 80 ? 36.098 25.619 -27.923 1.00 37.59 80 SER A O 1
ATOM 657 N N . GLN A 1 81 ? 35.065 27.555 -28.442 1.00 42.00 81 GLN A N 1
ATOM 658 C CA . GLN A 1 81 ? 33.783 27.265 -27.818 1.00 42.00 81 GLN A CA 1
ATOM 659 C C . GLN A 1 81 ? 33.136 26.155 -28.638 1.00 42.00 81 GLN A C 1
ATOM 661 O O . GLN A 1 81 ? 32.478 26.372 -29.652 1.00 42.00 81 GLN A O 1
ATOM 666 N N . HIS A 1 82 ? 33.420 24.928 -28.224 1.00 37.31 82 HIS A N 1
ATOM 667 C CA . HIS A 1 82 ? 32.714 23.757 -28.675 1.00 37.31 82 HIS A CA 1
ATOM 668 C C . HIS A 1 82 ? 31.306 23.888 -28.100 1.00 37.31 82 HIS A C 1
ATOM 670 O O . HIS A 1 82 ? 31.077 23.573 -26.932 1.00 37.31 82 HIS A O 1
ATOM 676 N N . ASP A 1 83 ? 30.384 24.392 -28.918 1.00 40.59 83 ASP A N 1
ATOM 677 C CA . ASP A 1 83 ? 28.944 24.284 -28.711 1.00 40.59 83 ASP A CA 1
ATOM 678 C C . ASP A 1 83 ? 28.604 22.791 -28.615 1.00 40.59 83 ASP A C 1
ATOM 680 O O . ASP A 1 83 ? 28.321 22.097 -29.591 1.00 40.59 83 ASP A O 1
ATOM 684 N N . GLN A 1 84 ? 28.734 22.239 -27.411 1.00 41.19 84 GLN A N 1
ATOM 685 C CA . GLN A 1 84 ? 28.171 20.952 -27.050 1.00 41.19 84 GLN A CA 1
ATOM 686 C C . GLN A 1 84 ? 26.748 21.201 -26.570 1.00 41.19 84 GLN A C 1
ATOM 688 O O . GLN A 1 84 ? 26.412 20.979 -25.410 1.00 41.19 84 GLN A O 1
ATOM 693 N N . SER A 1 85 ? 25.874 21.593 -27.495 1.00 45.16 85 SER A N 1
ATOM 694 C CA . SER A 1 85 ? 24.449 21.283 -27.385 1.00 45.16 85 SER A CA 1
ATOM 695 C C . SER A 1 85 ? 24.264 19.782 -27.652 1.00 45.16 85 SER A C 1
ATOM 697 O O . SER A 1 85 ? 23.613 19.361 -28.605 1.00 45.16 85 SER A O 1
ATOM 699 N N . GLY A 1 86 ? 24.914 18.943 -26.840 1.00 42.25 86 GLY A N 1
ATOM 700 C CA . GLY A 1 86 ? 24.559 17.534 -26.764 1.00 42.25 86 GLY A CA 1
ATOM 701 C C . GLY A 1 86 ? 23.122 17.439 -26.249 1.00 42.25 86 GLY A C 1
ATOM 702 O O . GLY A 1 86 ? 22.721 18.291 -25.449 1.00 42.25 86 GLY A O 1
ATOM 703 N N . PRO A 1 87 ? 22.324 16.448 -26.684 1.00 47.72 87 PRO A N 1
ATOM 704 C CA . PRO A 1 87 ? 21.005 16.247 -26.110 1.00 47.72 87 PRO A CA 1
ATOM 705 C C . PRO A 1 87 ? 21.176 16.118 -24.597 1.00 47.72 87 PRO A C 1
ATOM 707 O O . PRO A 1 87 ? 21.880 15.222 -24.123 1.00 47.72 87 PRO A O 1
ATOM 710 N N . GLN A 1 88 ? 20.583 17.057 -23.854 1.00 47.50 88 GLN A N 1
ATOM 711 C CA . GLN A 1 88 ? 20.452 16.961 -22.405 1.00 47.50 88 GLN A CA 1
ATOM 712 C C . GLN A 1 88 ? 19.992 15.532 -22.100 1.00 47.50 88 GLN A C 1
ATOM 714 O O . GLN A 1 88 ? 19.025 15.090 -22.732 1.00 47.50 88 GLN A O 1
ATOM 719 N N . PRO A 1 89 ? 20.667 14.786 -21.206 1.00 50.41 89 PRO A N 1
ATOM 720 C CA . PRO A 1 89 ? 20.199 13.469 -20.818 1.00 50.41 89 PRO A CA 1
ATOM 721 C C . PRO A 1 89 ? 18.768 13.643 -20.323 1.00 50.41 89 PRO A C 1
ATOM 723 O O . PRO A 1 89 ? 18.549 14.244 -19.270 1.00 50.41 89 PRO A O 1
ATOM 726 N N . GLN A 1 90 ? 17.791 13.203 -21.118 1.00 58.62 90 GLN A N 1
ATOM 727 C CA . GLN A 1 90 ? 16.406 13.186 -20.682 1.00 58.62 90 GLN A CA 1
ATOM 728 C C . GLN A 1 90 ? 16.407 12.381 -19.389 1.00 58.62 90 GLN A C 1
ATOM 730 O O . GLN A 1 90 ? 16.871 11.238 -19.372 1.00 58.62 90 GLN A O 1
ATOM 735 N N . ALA A 1 91 ? 16.008 13.016 -18.287 1.00 68.25 91 ALA A N 1
ATOM 736 C CA . ALA A 1 91 ? 15.976 12.362 -16.994 1.00 68.25 91 ALA A CA 1
ATOM 737 C C . ALA A 1 91 ? 15.108 11.107 -17.139 1.00 68.25 91 ALA A C 1
ATOM 739 O O . ALA A 1 91 ? 13.910 11.203 -17.401 1.00 68.25 91 ALA A O 1
ATOM 740 N N . GLN A 1 92 ? 15.733 9.932 -17.055 1.00 75.69 92 GLN A N 1
ATOM 741 C CA . GLN A 1 92 ? 15.044 8.662 -17.236 1.00 75.69 92 GLN A CA 1
ATOM 742 C C . GLN A 1 92 ? 13.935 8.555 -16.180 1.00 75.69 92 GLN A C 1
ATOM 744 O O . GLN A 1 92 ? 14.219 8.536 -14.981 1.00 75.69 92 GLN A O 1
ATOM 749 N N . ASP A 1 93 ? 12.674 8.480 -16.607 1.00 83.62 93 ASP A N 1
ATOM 750 C CA . ASP A 1 93 ? 11.548 8.309 -15.689 1.00 83.62 93 ASP A CA 1
ATOM 751 C C . ASP A 1 93 ? 11.461 6.854 -15.210 1.00 83.62 93 ASP A C 1
ATOM 753 O O . ASP A 1 93 ? 10.781 6.007 -15.793 1.00 83.62 93 ASP A O 1
ATOM 757 N N . TYR A 1 94 ? 12.143 6.572 -14.101 1.00 84.38 94 TYR A N 1
ATOM 758 C CA . TYR A 1 94 ? 12.137 5.265 -13.439 1.00 84.38 94 TYR A CA 1
ATOM 759 C C . TYR A 1 94 ? 10.763 4.847 -12.894 1.00 84.38 94 TYR A C 1
ATOM 761 O O . TYR A 1 94 ? 10.575 3.692 -12.513 1.00 84.38 94 TYR A O 1
ATOM 769 N N . THR A 1 95 ? 9.796 5.763 -12.819 1.00 87.06 95 THR A N 1
ATOM 770 C CA . THR A 1 95 ? 8.470 5.502 -12.245 1.00 87.06 95 THR A CA 1
ATOM 771 C C . THR A 1 95 ? 7.377 5.349 -13.293 1.00 87.06 95 THR A C 1
ATOM 773 O O . THR A 1 95 ? 6.258 4.983 -12.931 1.00 87.06 95 THR A O 1
ATOM 776 N N . HIS A 1 96 ? 7.685 5.574 -14.574 1.00 88.81 96 HIS A N 1
ATOM 777 C CA . HIS A 1 96 ? 6.732 5.533 -15.682 1.00 88.81 96 HIS A CA 1
ATOM 778 C C . HIS A 1 96 ? 5.829 4.293 -15.637 1.00 88.81 96 HIS A C 1
ATOM 780 O O . HIS A 1 96 ? 4.601 4.404 -15.606 1.00 88.81 96 HIS A O 1
ATOM 786 N N . ASP A 1 97 ? 6.430 3.105 -15.556 1.00 89.44 97 ASP A N 1
ATOM 787 C CA . ASP A 1 97 ? 5.683 1.847 -15.589 1.00 89.44 97 ASP A CA 1
ATOM 788 C C . ASP A 1 97 ? 4.838 1.651 -14.335 1.00 89.44 97 ASP A C 1
ATOM 790 O O . ASP A 1 97 ? 3.686 1.222 -14.425 1.00 89.44 97 ASP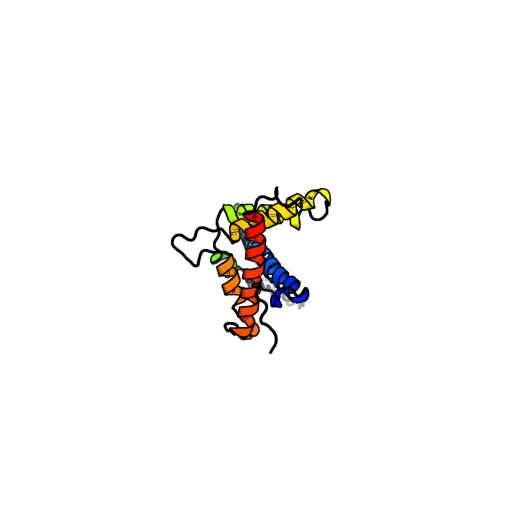 A O 1
ATOM 794 N N . ALA A 1 98 ? 5.363 2.046 -13.172 1.00 91.00 98 ALA A N 1
ATOM 795 C CA . ALA A 1 98 ? 4.596 2.023 -11.937 1.00 91.00 98 ALA A CA 1
ATOM 796 C C . ALA A 1 98 ? 3.367 2.931 -12.051 1.00 91.00 98 ALA A C 1
ATOM 798 O O . ALA A 1 98 ? 2.277 2.492 -11.711 1.00 91.00 98 ALA A O 1
ATOM 799 N N . ARG A 1 99 ? 3.505 4.154 -12.583 1.00 91.69 99 ARG A N 1
ATOM 800 C CA . ARG A 1 99 ? 2.388 5.098 -12.773 1.00 91.69 99 ARG A CA 1
ATOM 801 C C . ARG A 1 99 ? 1.368 4.589 -13.786 1.00 91.69 99 ARG A C 1
ATOM 803 O O . ARG A 1 99 ? 0.168 4.721 -13.550 1.00 91.69 99 ARG A O 1
ATOM 810 N N . ARG A 1 100 ? 1.837 4.003 -14.888 1.00 90.75 100 ARG A N 1
ATOM 811 C CA . ARG A 1 100 ? 1.001 3.469 -15.969 1.00 90.75 100 ARG A CA 1
ATOM 812 C C . ARG A 1 100 ? 0.173 2.263 -15.527 1.00 90.75 100 ARG A C 1
ATOM 814 O O . ARG A 1 100 ? -0.981 2.145 -15.925 1.00 90.75 100 ARG A O 1
ATOM 821 N N . LEU A 1 101 ? 0.764 1.363 -14.744 1.00 90.44 101 LEU A N 1
ATOM 822 C CA . LEU A 1 101 ? 0.131 0.110 -14.322 1.00 90.44 101 LEU A CA 1
ATOM 823 C C . LEU A 1 101 ? -0.638 0.238 -13.000 1.00 90.44 101 LEU A C 1
ATOM 825 O O . LEU A 1 101 ? -1.439 -0.640 -12.668 1.00 90.44 101 LEU A O 1
ATOM 829 N N . PHE A 1 102 ? -0.433 1.322 -12.245 1.00 92.19 102 PHE A N 1
ATOM 830 C CA . PHE A 1 102 ? -1.122 1.517 -10.977 1.00 92.19 102 PHE A CA 1
ATOM 831 C C . PHE A 1 102 ? -2.644 1.641 -11.179 1.00 92.19 102 PHE A C 1
ATOM 833 O O . PHE A 1 102 ? -3.107 2.397 -12.038 1.00 92.19 102 PHE A O 1
ATOM 840 N N . PRO A 1 103 ? -3.465 0.944 -10.375 1.00 90.75 103 PRO A N 1
ATOM 841 C CA . PRO A 1 103 ? -4.909 0.882 -10.581 1.00 90.75 103 PRO A CA 1
ATOM 842 C C . PRO A 1 103 ? -5.622 2.090 -9.963 1.00 90.75 103 PRO A C 1
ATOM 844 O O . PRO A 1 103 ? -6.314 1.987 -8.938 1.00 90.75 103 PRO A O 1
ATOM 847 N N . TRP A 1 104 ? -5.444 3.243 -10.602 1.00 90.31 104 TRP A N 1
ATOM 848 C CA . TRP A 1 104 ? -6.015 4.528 -10.209 1.00 90.31 104 TRP A CA 1
ATOM 849 C C . TRP A 1 104 ? -7.536 4.499 -10.073 1.00 90.31 104 TRP A C 1
ATOM 851 O O . TRP A 1 104 ? -8.228 3.797 -10.796 1.00 90.31 104 TRP A O 1
ATOM 861 N N . ASN A 1 105 ? -8.069 5.252 -9.120 1.00 89.31 105 ASN A N 1
ATOM 862 C CA . ASN A 1 105 ? -9.489 5.577 -9.039 1.00 89.31 105 ASN A CA 1
ATOM 863 C C . ASN A 1 105 ? -9.664 6.778 -8.108 1.00 89.31 105 ASN A C 1
ATOM 865 O O . ASN A 1 105 ? -8.853 6.968 -7.200 1.00 89.31 105 ASN A O 1
ATOM 869 N N . ASP A 1 106 ? -10.762 7.508 -8.274 1.00 91.50 106 ASP A N 1
ATOM 870 C CA . ASP A 1 106 ? -11.024 8.745 -7.536 1.00 91.50 106 ASP A CA 1
ATOM 871 C C . ASP A 1 106 ? -11.023 8.554 -6.016 1.00 91.50 106 ASP A C 1
ATOM 873 O O . ASP A 1 106 ? -10.585 9.430 -5.276 1.00 91.50 106 ASP A O 1
ATOM 877 N N . ARG A 1 107 ? -11.515 7.409 -5.522 1.00 93.06 107 ARG A N 1
ATOM 878 C CA . ARG A 1 107 ? -11.580 7.127 -4.079 1.00 93.06 107 ARG A CA 1
ATOM 879 C C . ARG A 1 107 ? -10.178 6.941 -3.493 1.00 93.06 107 ARG A C 1
ATOM 881 O O . ARG A 1 107 ? -9.878 7.495 -2.442 1.00 93.06 107 ARG A O 1
ATOM 888 N N . LEU A 1 108 ? -9.322 6.191 -4.185 1.00 93.38 108 LEU A N 1
ATOM 889 C CA . LEU A 1 108 ? -7.925 5.981 -3.806 1.00 93.38 108 LEU A CA 1
ATOM 890 C C . LEU A 1 108 ? -7.126 7.277 -3.898 1.00 93.38 108 LEU A C 1
ATOM 892 O O . LEU A 1 108 ? -6.359 7.581 -2.993 1.00 93.38 108 LEU A O 1
ATOM 896 N N . GLU A 1 109 ? -7.330 8.051 -4.959 1.00 94.50 109 GLU A N 1
ATOM 897 C CA . GLU A 1 109 ? -6.639 9.321 -5.152 1.00 94.50 109 GLU A CA 1
ATOM 898 C C . GLU A 1 109 ? -6.994 10.333 -4.056 1.00 94.50 109 GLU A C 1
ATOM 900 O O . GLU A 1 109 ? -6.098 10.895 -3.431 1.00 94.50 109 GLU A O 1
ATOM 905 N N . LYS A 1 110 ? -8.283 10.479 -3.723 1.00 96.06 110 LYS A N 1
ATOM 906 C CA . LYS A 1 110 ? -8.729 11.330 -2.606 1.00 96.06 110 LYS A CA 1
ATOM 907 C C . LYS A 1 110 ? -8.108 10.915 -1.272 1.00 96.06 110 LYS A C 1
ATOM 909 O O . LYS A 1 110 ? -7.645 11.778 -0.526 1.00 96.06 110 LYS A O 1
ATOM 914 N N . ALA A 1 111 ? -8.060 9.614 -0.985 1.00 96.00 111 ALA A N 1
ATOM 915 C CA . ALA A 1 111 ? -7.452 9.108 0.243 1.00 96.00 111 ALA A CA 1
ATOM 916 C C . ALA A 1 111 ? -5.933 9.370 0.292 1.00 96.00 111 ALA A C 1
ATOM 918 O O . ALA A 1 111 ? -5.411 9.775 1.329 1.00 96.00 111 ALA A O 1
ATOM 919 N N . LEU A 1 112 ? -5.224 9.207 -0.833 1.00 96.06 112 LEU A N 1
ATOM 920 C CA . LEU A 1 112 ? -3.789 9.500 -0.935 1.00 96.06 112 LEU A CA 1
ATOM 921 C C . LEU A 1 112 ? -3.490 10.987 -0.729 1.00 96.06 112 LEU A C 1
ATOM 923 O O . LEU A 1 112 ? -2.596 11.317 0.046 1.00 96.06 112 LEU A O 1
ATOM 927 N N . VAL A 1 113 ? -4.268 11.876 -1.354 1.00 95.19 113 VAL A N 1
ATOM 928 C CA . VAL A 1 113 ? -4.149 13.334 -1.172 1.00 95.19 113 VAL A CA 1
ATOM 929 C C . VAL A 1 113 ? -4.370 13.721 0.290 1.00 95.19 113 VAL A C 1
ATOM 931 O O . VAL A 1 113 ? -3.618 14.527 0.838 1.00 95.19 113 VAL A O 1
ATOM 934 N N . LYS A 1 114 ? -5.375 13.126 0.945 1.00 94.75 114 LYS A N 1
ATOM 935 C CA . LYS A 1 114 ? -5.674 13.388 2.358 1.00 94.75 114 LYS A CA 1
ATOM 936 C C . LYS A 1 114 ? -4.506 12.995 3.266 1.00 94.75 114 LYS A C 1
ATOM 938 O O . LYS A 1 114 ? -4.095 13.805 4.094 1.00 94.75 114 LYS A O 1
ATOM 943 N N . VAL A 1 115 ? -3.943 11.798 3.077 1.00 94.19 115 VAL A N 1
ATOM 944 C CA . VAL A 1 115 ? -2.759 11.337 3.823 1.00 94.19 115 VAL A CA 1
ATOM 945 C C . VAL A 1 115 ? -1.543 12.217 3.534 1.00 94.19 115 VAL A C 1
ATOM 947 O O . VAL A 1 115 ? -0.849 12.625 4.460 1.00 94.19 115 VAL A O 1
ATOM 950 N N . TRP A 1 116 ? -1.294 12.559 2.268 1.00 92.44 116 TRP A N 1
ATOM 951 C CA . TRP A 1 116 ? -0.182 13.432 1.897 1.00 92.44 116 TRP A CA 1
ATOM 952 C C . TRP A 1 116 ? -0.261 14.787 2.609 1.00 92.44 116 TRP A C 1
ATOM 954 O O . TRP A 1 116 ? 0.706 15.215 3.238 1.00 92.44 116 TRP A O 1
ATOM 964 N N . ARG A 1 117 ? -1.430 15.435 2.578 1.00 91.38 117 ARG A N 1
ATOM 965 C CA . ARG A 1 117 ? -1.642 16.730 3.230 1.00 91.38 117 ARG A CA 1
ATOM 966 C C . ARG A 1 117 ? -1.429 16.649 4.744 1.00 91.38 117 ARG A C 1
ATOM 968 O O . ARG A 1 117 ? -0.608 17.386 5.278 1.00 91.38 117 ARG A O 1
ATOM 975 N N . LEU A 1 118 ? -2.122 15.730 5.414 1.00 89.31 118 LEU A N 1
ATOM 976 C CA . LEU A 1 118 ? -2.136 15.666 6.880 1.00 89.31 118 LEU A CA 1
ATOM 977 C C . LEU A 1 118 ? -0.826 15.136 7.475 1.00 89.31 118 LEU A C 1
ATOM 979 O O . LEU A 1 118 ? -0.465 15.508 8.586 1.00 89.31 118 LEU A O 1
ATOM 983 N N . THR A 1 119 ? -0.114 14.249 6.774 1.00 84.12 119 THR A N 1
ATOM 984 C CA . THR A 1 119 ? 1.088 13.594 7.318 1.00 84.12 119 THR A CA 1
ATOM 985 C C . THR A 1 119 ? 2.391 14.210 6.813 1.00 84.12 119 THR A C 1
ATOM 987 O O . THR A 1 119 ? 3.368 14.251 7.559 1.00 84.12 119 THR A O 1
ATOM 990 N N . ILE A 1 120 ? 2.446 14.657 5.554 1.00 81.12 120 ILE A N 1
ATOM 991 C CA . ILE A 1 120 ? 3.697 15.131 4.937 1.00 81.12 120 ILE A CA 1
ATOM 992 C C . ILE A 1 120 ? 3.796 16.657 4.953 1.00 81.12 120 ILE A C 1
ATOM 994 O O . ILE A 1 120 ? 4.869 17.175 5.259 1.00 81.12 120 ILE A O 1
ATOM 998 N N . LEU A 1 121 ? 2.708 17.377 4.658 1.00 80.69 121 LEU 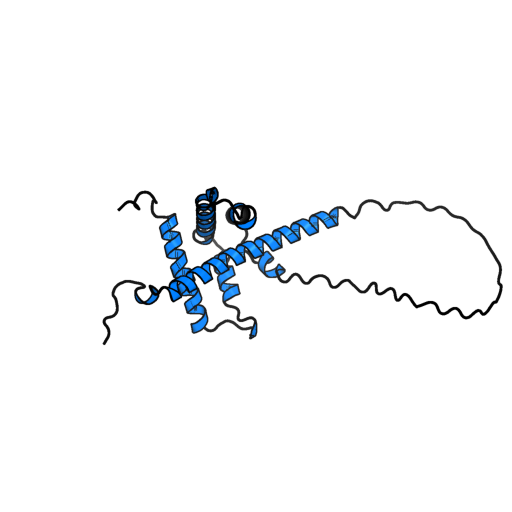A N 1
ATOM 999 C CA . LEU A 1 121 ? 2.719 18.847 4.677 1.00 80.69 121 LEU A CA 1
ATOM 1000 C C . LEU A 1 121 ? 2.569 19.406 6.101 1.00 80.69 121 LEU A C 1
ATOM 1002 O O . LEU A 1 121 ? 3.280 20.335 6.473 1.00 80.69 121 LEU A O 1
ATOM 1006 N N . 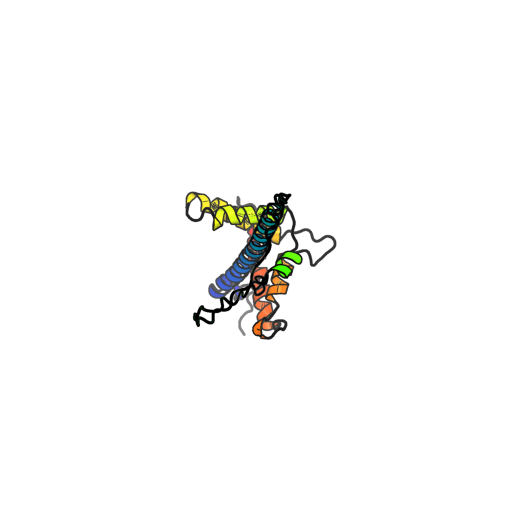GLU A 1 122 ? 1.695 18.820 6.918 1.00 75.19 122 GLU A N 1
ATOM 1007 C CA . GLU A 1 122 ? 1.323 19.334 8.250 1.00 75.19 122 GLU A CA 1
ATOM 1008 C C . GLU A 1 122 ? 2.058 18.606 9.398 1.00 75.19 122 GLU A C 1
ATOM 1010 O O . GLU A 1 122 ? 1.474 18.206 10.403 1.00 75.19 122 GLU A O 1
ATOM 1015 N N . ARG A 1 123 ? 3.374 18.420 9.237 1.00 61.62 123 ARG A N 1
ATOM 1016 C CA . ARG A 1 123 ? 4.228 17.481 9.994 1.00 61.62 123 ARG A CA 1
ATOM 1017 C C . ARG A 1 123 ? 4.284 17.651 11.532 1.00 61.62 123 ARG A C 1
ATOM 1019 O O . ARG A 1 123 ? 4.725 16.715 12.188 1.00 61.62 123 ARG A O 1
ATOM 1026 N N . ASP A 1 124 ? 3.852 18.776 12.112 1.00 57.44 124 ASP A N 1
ATOM 1027 C CA . ASP A 1 124 ? 4.270 19.187 13.474 1.00 57.44 124 ASP A CA 1
ATOM 1028 C C . ASP A 1 124 ? 3.158 19.606 14.464 1.00 57.44 124 ASP A C 1
ATOM 1030 O O . ASP A 1 124 ? 3.440 20.245 15.476 1.00 57.44 124 ASP A O 1
ATOM 1034 N N . SER A 1 125 ? 1.890 19.243 14.249 1.00 60.00 125 SER A N 1
ATOM 1035 C CA . SER A 1 125 ? 0.834 19.543 15.235 1.00 60.00 125 SER A CA 1
ATOM 1036 C C . SER A 1 125 ? 0.373 18.289 15.974 1.00 60.00 125 SER A C 1
ATOM 1038 O O . SER A 1 125 ? -0.362 17.478 15.419 1.00 60.00 125 SER A O 1
ATOM 1040 N N . SER A 1 126 ? 0.737 18.158 17.256 1.00 64.81 126 SER A N 1
ATOM 1041 C CA . SER A 1 126 ? 0.199 17.118 18.157 1.00 64.81 126 SER A CA 1
ATOM 1042 C C . SER A 1 126 ? -1.334 17.122 18.228 1.00 64.81 126 SER A C 1
ATOM 1044 O O . SER A 1 126 ? -1.939 16.114 18.568 1.00 64.81 126 SER A O 1
ATOM 1046 N N . SER A 1 127 ? -1.977 18.233 17.852 1.00 73.12 127 SER A N 1
ATOM 1047 C CA . SER A 1 127 ? -3.431 18.340 17.730 1.00 73.12 127 SER A CA 1
ATOM 1048 C C . SER A 1 127 ? -4.033 17.568 16.547 1.00 73.12 127 SER A C 1
ATOM 1050 O O . SER A 1 127 ? -5.248 17.438 16.507 1.00 73.12 127 SER A O 1
ATOM 1052 N N . MET A 1 128 ? -3.226 17.088 15.590 1.00 79.88 128 MET A N 1
ATOM 1053 C CA . MET A 1 128 ? -3.697 16.436 14.354 1.00 79.88 128 MET A CA 1
ATOM 1054 C C . MET A 1 128 ? -3.417 14.929 14.309 1.00 79.88 128 MET A C 1
ATOM 1056 O O . MET A 1 128 ? -3.678 14.289 13.292 1.00 79.88 128 MET A O 1
ATOM 1060 N N . GLU A 1 129 ? -2.894 14.342 15.390 1.00 84.81 129 GLU A N 1
ATOM 1061 C CA . GLU A 1 129 ? -2.562 12.911 15.443 1.00 84.81 129 GLU A CA 1
ATOM 1062 C C . GLU A 1 129 ? -3.786 12.033 15.135 1.00 84.81 129 GLU A C 1
ATOM 1064 O O . GLU A 1 129 ? -3.709 11.113 14.320 1.00 84.81 129 GLU A O 1
ATOM 1069 N N . GLU A 1 130 ? -4.944 12.365 15.708 1.00 86.50 130 GLU A N 1
ATOM 1070 C CA . GLU A 1 130 ? -6.194 11.647 15.453 1.00 86.50 130 GLU A CA 1
ATOM 1071 C C . GLU A 1 130 ? -6.618 11.744 13.978 1.00 86.50 130 GLU A C 1
ATOM 1073 O O . GLU A 1 130 ? -6.953 10.737 13.353 1.00 86.50 130 GLU A O 1
ATOM 1078 N N . GLU A 1 131 ? -6.523 12.931 13.372 1.00 89.06 131 GLU A N 1
ATOM 1079 C CA . GLU A 1 131 ? -6.861 13.135 11.959 1.00 89.06 131 GLU A CA 1
ATOM 1080 C C . GLU A 1 131 ? -5.913 12.377 11.018 1.00 89.06 131 GLU A C 1
ATOM 1082 O O . GLU A 1 131 ? -6.351 11.809 10.011 1.00 89.06 131 GLU A O 1
ATOM 1087 N N . GLN A 1 132 ? -4.621 12.326 11.355 1.00 89.75 132 GLN A N 1
ATOM 1088 C CA . GLN A 1 132 ? -3.617 11.552 10.626 1.00 89.75 132 GLN A CA 1
ATOM 1089 C C . GLN A 1 132 ? -3.912 10.052 10.702 1.00 89.75 132 GLN A C 1
ATOM 1091 O O . GLN A 1 132 ? -3.883 9.369 9.674 1.00 89.75 132 GLN A O 1
ATOM 1096 N N . ILE A 1 133 ? -4.234 9.539 11.894 1.00 88.94 133 ILE A N 1
ATOM 1097 C CA . ILE A 1 133 ? -4.613 8.135 12.092 1.00 88.94 133 ILE A CA 1
ATOM 1098 C C . ILE A 1 133 ? -5.861 7.813 11.266 1.00 88.94 133 ILE A C 1
ATOM 1100 O O . ILE A 1 133 ? -5.852 6.847 10.501 1.00 88.94 133 ILE A O 1
ATOM 1104 N N . LEU A 1 134 ? -6.900 8.647 11.335 1.00 90.00 134 LEU A N 1
ATOM 1105 C CA . LEU A 1 134 ? -8.131 8.458 10.566 1.00 90.00 134 LEU A CA 1
ATOM 1106 C C . LEU A 1 134 ? -7.878 8.469 9.053 1.00 90.00 134 LEU A C 1
ATOM 1108 O O . LEU A 1 134 ? -8.435 7.642 8.332 1.00 90.00 134 LEU A O 1
ATOM 1112 N N . ALA A 1 135 ? -7.007 9.350 8.555 1.00 92.94 135 ALA A N 1
ATOM 1113 C CA . ALA A 1 135 ? -6.629 9.372 7.142 1.00 92.94 135 ALA A CA 1
ATOM 1114 C C . ALA A 1 135 ? -5.873 8.102 6.715 1.00 92.94 135 ALA A C 1
ATOM 1116 O O . ALA A 1 135 ? -6.122 7.564 5.634 1.00 92.94 135 ALA A O 1
ATOM 1117 N N . MET A 1 136 ? -4.978 7.589 7.565 1.00 91.81 136 MET A N 1
ATOM 1118 C CA . MET A 1 136 ? -4.267 6.330 7.318 1.00 91.81 136 MET A CA 1
ATOM 1119 C C . MET A 1 136 ? -5.216 5.127 7.317 1.00 91.81 136 MET A C 1
ATOM 1121 O O . MET A 1 136 ? -5.062 4.233 6.477 1.00 91.81 136 MET A O 1
ATOM 1125 N N . VAL A 1 137 ? -6.201 5.101 8.221 1.00 91.44 137 VAL A N 1
ATOM 1126 C CA . VAL A 1 137 ? -7.246 4.067 8.260 1.00 91.44 137 VAL A CA 1
ATOM 1127 C C . VAL A 1 137 ? -8.117 4.145 7.009 1.00 91.44 137 VAL A C 1
ATOM 1129 O O . VAL A 1 137 ? -8.317 3.119 6.366 1.00 91.44 137 VAL A O 1
ATOM 1132 N N . GLU A 1 138 ? -8.549 5.339 6.597 1.00 93.00 138 GLU A N 1
ATOM 1133 C CA . GLU A 1 138 ? -9.332 5.540 5.372 1.00 93.00 138 GLU A CA 1
ATOM 1134 C C . GLU A 1 138 ? -8.573 5.058 4.127 1.00 93.00 138 GLU A C 1
ATOM 1136 O O . GLU A 1 138 ? -9.108 4.293 3.324 1.00 93.00 138 GLU A O 1
ATOM 1141 N N . LEU A 1 139 ? -7.298 5.435 3.974 1.00 94.88 139 LEU A N 1
ATOM 1142 C CA . LEU A 1 139 ? -6.470 4.937 2.873 1.00 94.88 139 LEU A CA 1
ATOM 1143 C C . LEU A 1 139 ? -6.357 3.408 2.910 1.00 94.88 139 LEU A C 1
ATOM 1145 O O . LEU A 1 139 ? -6.501 2.742 1.883 1.00 94.88 139 LEU A O 1
ATOM 1149 N N . SER A 1 140 ? -6.134 2.845 4.094 1.00 94.12 140 SER A N 1
ATOM 1150 C CA . SER A 1 140 ? -6.015 1.402 4.282 1.00 94.12 140 SER A CA 1
ATOM 1151 C C . SER A 1 140 ? -7.325 0.666 3.961 1.00 94.12 140 SER A C 1
ATOM 1153 O O . SER A 1 140 ? -7.294 -0.380 3.312 1.00 94.12 140 SER A O 1
ATOM 1155 N N . GLU A 1 141 ? -8.477 1.235 4.320 1.00 92.12 141 GLU A N 1
ATOM 1156 C CA . GLU A 1 141 ? -9.801 0.730 3.953 1.00 92.12 141 GLU A CA 1
ATOM 1157 C C . GLU A 1 141 ? -9.970 0.696 2.430 1.00 92.12 141 GLU A C 1
ATOM 1159 O O . GLU A 1 141 ? -10.359 -0.331 1.870 1.00 92.12 141 GLU A O 1
ATOM 1164 N N . VAL A 1 142 ? -9.659 1.799 1.742 1.00 93.00 142 VAL A N 1
ATOM 1165 C CA . VAL A 1 142 ? -9.796 1.900 0.280 1.00 93.00 142 VAL A CA 1
ATOM 1166 C C . VAL A 1 142 ? -8.926 0.869 -0.440 1.00 93.00 142 VAL A C 1
ATOM 1168 O O . VAL A 1 142 ? -9.334 0.321 -1.469 1.00 93.00 142 VAL A O 1
ATOM 1171 N N . LEU A 1 143 ? -7.738 0.590 0.100 1.00 92.44 143 LEU A N 1
ATOM 1172 C CA . LEU A 1 143 ? -6.827 -0.423 -0.425 1.00 92.44 143 LEU A CA 1
ATOM 1173 C C . LEU A 1 143 ? -7.358 -1.850 -0.215 1.00 92.44 143 LEU A C 1
ATOM 1175 O O . LEU A 1 143 ? -7.248 -2.672 -1.127 1.00 92.44 143 LEU A O 1
ATOM 1179 N N . LEU A 1 144 ? -7.939 -2.147 0.953 1.00 91.31 144 LEU A N 1
ATOM 1180 C CA . LEU A 1 144 ? -8.399 -3.492 1.317 1.00 91.31 144 LEU A CA 1
ATOM 1181 C C . LEU A 1 144 ? -9.779 -3.845 0.757 1.00 91.31 144 LEU A C 1
ATOM 1183 O O . LEU A 1 144 ? -9.957 -4.917 0.182 1.00 91.31 144 LEU A O 1
ATOM 1187 N N . PHE A 1 145 ? -10.760 -2.957 0.901 1.00 87.81 145 PHE A N 1
ATOM 1188 C CA . PHE A 1 145 ? -12.169 -3.237 0.609 1.00 87.81 145 PHE A CA 1
ATOM 1189 C C . PHE A 1 145 ? -12.580 -2.817 -0.803 1.00 87.81 145 PHE A C 1
ATOM 1191 O O . PHE A 1 145 ? -13.677 -2.303 -1.049 1.00 87.81 145 PHE A O 1
ATOM 1198 N N . ARG A 1 146 ? -11.697 -3.048 -1.774 1.00 81.12 146 ARG A N 1
ATOM 1199 C CA . ARG A 1 146 ? -11.988 -2.755 -3.175 1.00 81.12 146 ARG A CA 1
ATOM 1200 C C . ARG A 1 146 ? -12.883 -3.837 -3.773 1.00 81.12 146 ARG A C 1
ATOM 1202 O O . ARG A 1 146 ? -12.571 -5.023 -3.716 1.00 81.12 146 ARG A O 1
ATOM 1209 N N . LYS A 1 147 ? -13.987 -3.428 -4.406 1.00 74.38 147 LYS A N 1
ATOM 1210 C CA . LYS A 1 147 ? -14.832 -4.348 -5.179 1.00 74.38 147 LYS A CA 1
ATOM 1211 C C . LYS A 1 147 ? -14.122 -4.722 -6.479 1.00 74.38 147 LYS A C 1
ATOM 1213 O O . LYS A 1 147 ? -13.967 -3.887 -7.367 1.00 74.38 147 LYS A O 1
ATOM 1218 N N . ILE A 1 148 ? -13.714 -5.979 -6.587 1.00 68.50 148 ILE A N 1
ATOM 1219 C CA . ILE A 1 148 ? -13.080 -6.544 -7.776 1.00 68.50 148 ILE A CA 1
ATOM 1220 C C . ILE A 1 148 ? -14.181 -7.207 -8.610 1.00 68.50 148 ILE A C 1
ATOM 1222 O O . ILE A 1 148 ? -14.591 -8.323 -8.311 1.00 68.50 148 ILE A O 1
ATOM 1226 N N . TRP A 1 149 ? -14.720 -6.496 -9.604 1.00 61.00 149 TRP A N 1
ATOM 1227 C CA . TRP A 1 149 ? -15.836 -7.009 -10.414 1.00 61.00 149 TRP A CA 1
ATOM 1228 C C . TRP A 1 149 ? -15.393 -7.813 -11.641 1.00 61.00 149 TRP A C 1
ATOM 1230 O O . TRP A 1 149 ? -16.027 -8.817 -11.945 1.00 61.00 149 TRP A O 1
ATOM 1240 N N . ASN A 1 150 ? -14.336 -7.395 -12.349 1.00 65.94 150 ASN A N 1
ATOM 1241 C CA . ASN A 1 150 ? -13.985 -7.999 -13.645 1.00 65.94 150 ASN A CA 1
ATOM 1242 C C . ASN A 1 150 ? -12.474 -8.172 -13.867 1.00 65.94 150 ASN A C 1
ATOM 1244 O O . ASN A 1 150 ? -12.041 -9.197 -14.383 1.00 65.94 150 ASN A O 1
ATOM 1248 N N . ASP A 1 151 ? -11.657 -7.221 -13.408 1.00 72.56 151 ASP A N 1
ATOM 1249 C CA . ASP A 1 151 ? -10.200 -7.337 -13.469 1.00 72.56 151 ASP A CA 1
ATOM 1250 C C . ASP A 1 151 ? -9.627 -7.596 -12.075 1.00 72.56 151 ASP A C 1
ATOM 1252 O O . ASP A 1 151 ? -9.541 -6.700 -11.230 1.00 72.56 151 ASP A O 1
ATOM 1256 N N . ARG A 1 152 ? -9.236 -8.854 -11.839 1.00 67.62 152 ARG A N 1
ATOM 1257 C CA . ARG A 1 152 ? -8.626 -9.273 -10.575 1.00 67.62 152 ARG A CA 1
ATOM 1258 C C . ARG A 1 152 ? -7.314 -8.572 -10.291 1.00 67.62 152 ARG A C 1
ATOM 1260 O O . ARG A 1 152 ? -6.975 -8.485 -9.124 1.00 67.62 152 ARG A O 1
ATOM 1267 N N . PHE A 1 153 ? -6.614 -8.059 -11.296 1.00 71.81 153 PHE A N 1
ATOM 1268 C CA . PHE A 1 153 ? -5.327 -7.393 -11.129 1.00 71.81 153 PHE A CA 1
ATOM 1269 C C . PHE A 1 153 ? -5.462 -5.885 -10.892 1.00 71.81 153 PHE A C 1
ATOM 1271 O O . PHE A 1 153 ? -4.479 -5.223 -10.565 1.00 71.81 153 PHE A O 1
ATOM 1278 N N . TYR A 1 154 ? -6.685 -5.347 -10.928 1.00 82.44 154 TYR A N 1
ATOM 1279 C CA . TYR A 1 154 ? -6.969 -3.935 -10.678 1.00 82.44 154 TYR A CA 1
ATOM 1280 C C . TYR A 1 154 ? -7.044 -3.592 -9.177 1.00 82.44 154 TYR A C 1
ATOM 1282 O O . TYR A 1 154 ? -8.021 -3.032 -8.672 1.00 82.44 154 TYR A O 1
ATOM 1290 N N . SER A 1 155 ? -5.996 -3.948 -8.432 1.00 88.50 155 SER A N 1
ATOM 1291 C CA . SER A 1 155 ? -5.852 -3.675 -6.998 1.00 88.50 155 SER A CA 1
ATOM 1292 C C . SER A 1 155 ? -4.459 -3.148 -6.687 1.00 88.50 155 SER A C 1
ATOM 1294 O O . SER A 1 155 ? -3.459 -3.757 -7.061 1.00 88.50 155 SER A O 1
ATOM 1296 N N . ALA A 1 156 ? -4.384 -2.017 -5.980 1.00 92.25 156 ALA A N 1
ATOM 1297 C CA . ALA A 1 156 ? -3.108 -1.399 -5.621 1.00 92.25 156 ALA A CA 1
ATOM 1298 C C . ALA A 1 156 ? -2.297 -2.302 -4.679 1.00 92.25 156 ALA A C 1
ATOM 1300 O O . ALA A 1 156 ? -1.072 -2.338 -4.764 1.00 92.25 156 ALA A O 1
ATOM 1301 N N . VAL A 1 157 ? -2.982 -3.099 -3.849 1.00 92.69 157 VAL A N 1
ATOM 1302 C CA . VAL A 1 157 ? -2.353 -4.118 -2.999 1.00 92.69 157 VAL A CA 1
ATOM 1303 C C . VAL A 1 157 ? -1.731 -5.218 -3.858 1.00 92.69 157 VAL A C 1
ATOM 1305 O O . VAL A 1 157 ? -0.581 -5.580 -3.637 1.00 92.69 157 VAL A O 1
ATOM 1308 N N . LEU A 1 158 ? -2.445 -5.722 -4.873 1.00 91.50 158 LEU A N 1
ATOM 1309 C CA . LEU A 1 158 ? -1.898 -6.740 -5.781 1.00 91.50 158 LEU A CA 1
ATOM 1310 C C . LEU A 1 158 ? -0.746 -6.192 -6.627 1.00 91.50 158 LEU A C 1
ATOM 1312 O O . LEU A 1 158 ? 0.251 -6.885 -6.800 1.00 91.50 158 LEU A O 1
ATOM 1316 N N . HIS A 1 159 ? -0.853 -4.949 -7.096 1.00 92.62 159 HIS A N 1
ATOM 1317 C CA . HIS A 1 159 ? 0.218 -4.273 -7.821 1.00 92.62 159 HIS A CA 1
ATOM 1318 C C . HIS A 1 159 ? 1.478 -4.140 -6.953 1.00 92.62 159 HIS A C 1
ATOM 1320 O O . HIS A 1 159 ? 2.567 -4.530 -7.367 1.00 92.62 159 HIS A O 1
ATOM 1326 N N . PHE A 1 160 ? 1.329 -3.679 -5.706 1.00 94.31 160 PHE A N 1
ATOM 1327 C CA . PHE A 1 160 ? 2.430 -3.617 -4.744 1.00 94.31 160 PHE A CA 1
ATOM 1328 C C . PHE A 1 160 ? 3.032 -4.998 -4.466 1.00 94.31 160 PHE A C 1
ATOM 1330 O O . PHE A 1 160 ? 4.252 -5.145 -4.451 1.00 94.31 160 PHE A O 1
ATOM 1337 N N . MET A 1 161 ? 2.194 -6.020 -4.282 1.00 93.06 161 MET A N 1
ATOM 1338 C CA . MET A 1 161 ? 2.657 -7.392 -4.094 1.00 93.06 161 MET A CA 1
ATOM 1339 C C . MET A 1 161 ? 3.459 -7.878 -5.306 1.00 93.06 161 MET A C 1
ATOM 1341 O O . MET A 1 161 ? 4.543 -8.427 -5.111 1.00 93.06 161 MET A O 1
ATOM 1345 N N . ALA A 1 162 ? 2.999 -7.625 -6.533 1.00 91.19 162 ALA A N 1
ATOM 1346 C CA . ALA A 1 162 ? 3.721 -7.988 -7.750 1.00 91.19 162 ALA A CA 1
ATOM 1347 C C . ALA A 1 162 ? 5.105 -7.320 -7.815 1.00 91.19 162 ALA A C 1
ATOM 1349 O O . ALA A 1 162 ? 6.101 -8.015 -7.998 1.00 91.19 162 ALA A O 1
ATOM 1350 N N . VAL A 1 163 ? 5.182 -6.008 -7.562 1.00 91.44 163 VAL A N 1
ATOM 1351 C CA . VAL A 1 163 ? 6.453 -5.258 -7.512 1.00 91.44 163 VAL A CA 1
ATOM 1352 C C . VAL A 1 163 ? 7.387 -5.828 -6.446 1.00 91.44 163 VAL A C 1
ATOM 1354 O O . VAL A 1 163 ? 8.562 -6.076 -6.698 1.00 91.44 163 VAL A O 1
ATOM 1357 N N . MET A 1 164 ? 6.860 -6.097 -5.254 1.00 92.06 164 MET A N 1
ATOM 1358 C CA . MET A 1 164 ? 7.631 -6.663 -4.148 1.00 92.06 164 MET A CA 1
ATOM 1359 C C . MET A 1 164 ? 8.089 -8.103 -4.399 1.00 92.06 164 MET A C 1
ATOM 1361 O O . MET A 1 164 ? 9.044 -8.549 -3.766 1.00 92.06 164 MET A O 1
ATOM 1365 N N . GLY A 1 165 ? 7.424 -8.824 -5.303 1.00 92.06 165 GLY A N 1
ATOM 1366 C CA . GLY A 1 165 ? 7.798 -10.170 -5.730 1.00 92.06 165 GLY A CA 1
ATOM 1367 C C . GLY A 1 165 ? 9.002 -10.199 -6.665 1.00 92.06 165 GLY A C 1
ATOM 1368 O O . GLY A 1 165 ? 9.568 -11.269 -6.870 1.00 92.06 165 GLY A O 1
ATOM 1369 N N . ILE A 1 166 ? 9.425 -9.052 -7.198 1.00 92.00 166 ILE A N 1
ATOM 1370 C CA . ILE A 1 166 ? 10.601 -8.947 -8.059 1.00 92.00 166 ILE A CA 1
ATOM 1371 C C . ILE A 1 166 ? 11.859 -8.819 -7.186 1.00 92.00 166 ILE A C 1
ATOM 1373 O O . ILE A 1 166 ? 11.936 -8.041 -6.228 1.00 92.00 166 ILE A O 1
ATOM 1377 N N . ASP A 1 167 ? 12.852 -9.636 -7.511 1.00 91.19 167 ASP A N 1
ATOM 1378 C CA . ASP A 1 167 ? 14.228 -9.537 -7.051 1.00 91.19 167 ASP A CA 1
ATOM 1379 C C . ASP A 1 167 ? 15.020 -8.762 -8.107 1.00 91.19 167 ASP A C 1
ATOM 1381 O O . ASP A 1 167 ? 15.466 -9.322 -9.109 1.00 91.19 167 ASP A O 1
ATOM 1385 N N . GLU A 1 168 ? 15.141 -7.453 -7.887 1.00 87.12 168 GLU A N 1
ATOM 1386 C CA . GLU A 1 168 ? 15.806 -6.520 -8.800 1.00 87.12 168 GLU A CA 1
ATOM 1387 C C . GLU A 1 168 ? 17.282 -6.875 -9.021 1.00 87.12 168 GLU A C 1
ATOM 1389 O O . GLU A 1 168 ? 17.776 -6.771 -10.138 1.00 87.12 168 GLU A O 1
ATOM 1394 N N . ILE A 1 169 ? 17.967 -7.369 -7.983 1.00 89.12 169 ILE A N 1
ATOM 1395 C CA . ILE A 1 169 ? 19.404 -7.673 -8.038 1.00 89.12 169 ILE A CA 1
ATOM 1396 C C . ILE A 1 169 ? 19.673 -8.808 -9.026 1.00 89.12 169 ILE A C 1
ATOM 1398 O O . ILE A 1 169 ? 20.633 -8.763 -9.791 1.00 89.12 169 ILE A O 1
ATOM 1402 N N . ASN A 1 170 ? 18.819 -9.830 -9.008 1.00 90.25 170 ASN A N 1
ATOM 1403 C CA . ASN A 1 170 ? 18.983 -11.028 -9.826 1.00 90.25 170 ASN A CA 1
ATOM 1404 C C . ASN A 1 170 ? 18.045 -11.057 -11.044 1.00 90.25 170 ASN A C 1
ATOM 1406 O O . ASN A 1 170 ? 17.976 -12.082 -11.722 1.00 90.25 170 ASN A O 1
ATOM 1410 N N . ALA A 1 171 ? 17.297 -9.974 -11.291 1.00 89.75 171 ALA A N 1
ATOM 1411 C CA . ALA A 1 171 ? 16.289 -9.856 -12.347 1.00 89.75 171 ALA A CA 1
ATOM 1412 C C . ALA A 1 171 ? 15.337 -11.071 -12.433 1.00 89.75 171 ALA A C 1
ATOM 1414 O O . ALA A 1 171 ? 15.022 -11.569 -13.515 1.00 89.75 171 ALA A O 1
ATOM 1415 N N . ARG A 1 172 ? 14.888 -11.578 -11.279 1.00 92.25 172 ARG A N 1
ATOM 1416 C CA . ARG A 1 172 ? 14.034 -12.777 -11.172 1.00 92.25 172 ARG A CA 1
ATOM 1417 C C . ARG A 1 172 ? 12.890 -12.567 -10.190 1.00 92.25 172 ARG A C 1
ATOM 1419 O O . ARG A 1 172 ? 12.850 -11.573 -9.476 1.00 92.25 172 ARG A O 1
ATOM 1426 N N . LEU A 1 173 ? 11.964 -13.518 -10.121 1.00 92.75 173 LEU A N 1
ATOM 1427 C CA . LEU A 1 173 ? 10.994 -13.555 -9.027 1.00 92.75 173 LEU A CA 1
ATOM 1428 C C . LEU A 1 173 ? 11.671 -14.051 -7.744 1.00 92.75 173 LEU A C 1
ATOM 1430 O O . LEU A 1 173 ? 12.517 -14.947 -7.787 1.00 92.75 173 LEU A O 1
ATOM 1434 N N . ARG A 1 174 ? 11.291 -13.470 -6.605 1.00 92.81 174 ARG A N 1
ATOM 1435 C CA . ARG A 1 174 ? 11.721 -13.922 -5.278 1.00 92.81 174 ARG A CA 1
ATOM 1436 C C . ARG A 1 174 ? 11.275 -15.359 -5.032 1.00 92.81 174 ARG A C 1
ATOM 1438 O O . ARG A 1 174 ? 10.210 -15.775 -5.488 1.00 92.81 174 ARG A O 1
ATOM 1445 N N . ASP A 1 175 ? 12.077 -16.088 -4.262 1.00 91.06 175 ASP A N 1
ATOM 1446 C CA . ASP A 1 175 ? 11.726 -17.442 -3.850 1.00 91.06 175 ASP A CA 1
ATOM 1447 C C . ASP A 1 175 ? 10.485 -17.441 -2.946 1.00 91.06 175 ASP A C 1
ATOM 1449 O O . ASP A 1 175 ? 10.219 -16.485 -2.206 1.00 91.06 175 ASP A O 1
ATOM 1453 N N . GLY A 1 176 ? 9.733 -18.542 -2.992 1.00 88.25 176 GLY A N 1
ATOM 1454 C CA . GLY A 1 176 ? 8.539 -18.723 -2.179 1.00 88.25 176 GLY A CA 1
ATOM 1455 C C . GLY A 1 176 ? 8.815 -18.549 -0.688 1.00 88.25 176 GLY A C 1
ATOM 1456 O O . GLY A 1 176 ? 7.994 -17.945 -0.002 1.00 88.25 176 GLY A O 1
ATOM 1457 N N . ASN A 1 177 ? 9.968 -18.995 -0.184 1.00 84.75 177 ASN A N 1
ATOM 1458 C CA . ASN A 1 177 ? 10.302 -18.861 1.233 1.00 84.75 177 ASN A CA 1
ATOM 1459 C C . ASN A 1 177 ? 10.471 -17.396 1.652 1.00 84.75 177 ASN A C 1
ATOM 1461 O O . ASN A 1 177 ? 9.906 -16.984 2.664 1.00 84.75 177 ASN A O 1
ATOM 1465 N N . ASP A 1 178 ? 11.166 -16.589 0.851 1.00 83.81 178 ASP A N 1
ATOM 1466 C CA . ASP A 1 178 ? 11.413 -15.176 1.163 1.00 83.81 178 ASP A CA 1
ATOM 1467 C C . ASP A 1 178 ? 10.148 -14.330 0.997 1.00 83.81 178 ASP A C 1
ATOM 1469 O O . ASP A 1 178 ? 9.853 -13.440 1.801 1.00 83.81 178 ASP A O 1
ATOM 1473 N N . TYR A 1 179 ? 9.370 -14.623 -0.044 1.00 90.88 179 TYR A N 1
ATOM 1474 C CA . TYR A 1 179 ? 8.170 -13.866 -0.365 1.00 90.88 179 TYR A CA 1
ATOM 1475 C C . TYR A 1 179 ? 6.978 -14.224 0.537 1.00 90.88 179 TYR A C 1
ATOM 1477 O O . TYR A 1 179 ? 6.172 -13.354 0.876 1.00 90.88 179 TYR A O 1
ATOM 1485 N N . SER A 1 180 ? 6.883 -15.470 1.014 1.00 89.06 180 SER A N 1
ATOM 1486 C CA . SER A 1 180 ? 5.776 -15.907 1.880 1.00 89.06 180 SER A CA 1
ATOM 1487 C C . SER A 1 180 ? 5.724 -15.153 3.209 1.00 89.06 180 SER A C 1
ATOM 1489 O O . SER A 1 180 ? 4.632 -14.830 3.674 1.00 89.06 180 SER A O 1
ATOM 1491 N N . TYR A 1 181 ? 6.870 -14.810 3.811 1.00 87.38 181 TYR A N 1
ATOM 1492 C CA . TYR A 1 181 ? 6.897 -14.007 5.043 1.00 87.38 181 TYR A CA 1
ATOM 1493 C C . TYR A 1 181 ? 6.370 -12.587 4.832 1.00 87.38 181 TYR A C 1
ATOM 1495 O O . TYR A 1 181 ? 5.695 -12.038 5.706 1.00 87.38 181 TYR A O 1
ATOM 1503 N N . PHE A 1 182 ? 6.650 -12.003 3.668 1.00 91.00 182 PHE A N 1
ATOM 1504 C CA . PHE A 1 182 ? 6.122 -10.699 3.287 1.00 91.00 182 PHE A CA 1
ATOM 1505 C C . PHE A 1 182 ? 4.596 -10.740 3.142 1.00 91.00 182 PHE A C 1
ATOM 1507 O O . PHE A 1 182 ? 3.898 -9.927 3.752 1.00 91.00 182 PHE A O 1
ATOM 1514 N N . ILE A 1 183 ? 4.070 -11.737 2.422 1.00 92.19 183 ILE A N 1
ATOM 1515 C CA . ILE A 1 183 ? 2.622 -11.935 2.278 1.00 92.19 183 ILE A CA 1
ATOM 1516 C C . ILE A 1 183 ? 1.963 -12.194 3.634 1.00 92.19 183 ILE A C 1
ATOM 1518 O O . ILE A 1 183 ? 0.937 -11.589 3.937 1.00 92.19 183 ILE A O 1
ATOM 1522 N N . ALA A 1 184 ? 2.561 -13.034 4.481 1.00 90.12 184 ALA A N 1
ATOM 1523 C CA . ALA A 1 184 ? 2.054 -13.297 5.824 1.00 90.12 184 ALA A CA 1
ATOM 1524 C C . ALA A 1 184 ? 1.942 -12.008 6.654 1.00 90.12 184 ALA A C 1
ATOM 1526 O O . ALA A 1 184 ? 0.929 -11.798 7.320 1.00 90.12 184 ALA A O 1
ATOM 1527 N N . GLY A 1 185 ? 2.932 -11.117 6.560 1.00 90.88 185 GLY A N 1
ATOM 1528 C CA . GLY A 1 185 ? 2.893 -9.823 7.233 1.00 90.88 185 GLY A CA 1
ATOM 1529 C C . GLY A 1 185 ? 1.813 -8.884 6.700 1.00 90.88 185 GLY A C 1
ATOM 1530 O O . GLY A 1 185 ? 1.103 -8.264 7.491 1.00 90.88 185 GLY A O 1
ATOM 1531 N N . LEU A 1 186 ? 1.614 -8.826 5.380 1.00 93.31 186 LEU A N 1
ATOM 1532 C CA . LEU A 1 186 ? 0.505 -8.064 4.795 1.00 93.31 186 LEU A CA 1
ATOM 1533 C C . LEU A 1 186 ? -0.859 -8.620 5.222 1.00 93.31 186 LEU A C 1
ATOM 1535 O O . LEU A 1 186 ? -1.756 -7.854 5.574 1.00 93.31 186 LEU A O 1
ATOM 1539 N N . VAL A 1 187 ? -1.022 -9.945 5.249 1.00 92.50 187 VAL A N 1
ATOM 1540 C CA . VAL A 1 187 ? -2.249 -10.600 5.732 1.00 92.50 187 VAL A CA 1
ATOM 1541 C C . VAL A 1 187 ? -2.474 -10.318 7.220 1.00 92.50 187 VAL A C 1
ATOM 1543 O O . VAL A 1 187 ? -3.608 -10.107 7.640 1.00 92.50 187 VAL A O 1
ATOM 1546 N N . TYR A 1 188 ? -1.413 -10.284 8.025 1.00 91.06 188 TYR A N 1
ATOM 1547 C CA . TYR A 1 188 ? -1.510 -9.949 9.443 1.00 91.06 188 TYR A CA 1
ATOM 1548 C C . TYR A 1 188 ? -2.009 -8.513 9.652 1.00 91.06 188 TYR A C 1
ATOM 1550 O O . TYR A 1 188 ? -3.026 -8.311 10.314 1.00 91.06 188 TYR A O 1
ATOM 1558 N N . VAL A 1 189 ? -1.349 -7.521 9.043 1.00 91.81 189 VAL A N 1
ATOM 1559 C CA . VAL A 1 189 ? -1.725 -6.110 9.230 1.00 91.81 189 VAL A CA 1
ATOM 1560 C C . VAL A 1 189 ? -3.086 -5.805 8.608 1.00 91.81 189 VAL A C 1
ATOM 1562 O O . VAL A 1 189 ? -3.894 -5.121 9.229 1.00 91.81 189 VAL A O 1
ATOM 1565 N N . SER A 1 190 ? -3.394 -6.367 7.437 1.00 91.75 190 SER A N 1
ATOM 1566 C CA . SER A 1 190 ? -4.708 -6.181 6.809 1.00 91.75 190 SER A CA 1
ATOM 1567 C C . SER A 1 190 ? -5.862 -6.673 7.679 1.00 91.75 190 SER A C 1
ATOM 1569 O O . SER A 1 190 ? -6.902 -6.027 7.704 1.00 91.75 190 SER A O 1
ATOM 1571 N N . ARG A 1 191 ? -5.690 -7.766 8.435 1.00 89.94 191 ARG A N 1
ATOM 1572 C CA . ARG A 1 191 ? -6.703 -8.229 9.399 1.00 89.94 191 ARG A CA 1
ATOM 1573 C C . ARG A 1 191 ? -6.906 -7.243 10.543 1.00 89.94 191 ARG A C 1
ATOM 1575 O O . ARG A 1 191 ? -8.045 -7.042 10.945 1.00 89.94 191 ARG A O 1
ATOM 1582 N N . ILE A 1 192 ? -5.830 -6.638 11.049 1.00 88.62 192 ILE A N 1
ATOM 1583 C CA . ILE A 1 192 ? -5.904 -5.630 12.117 1.00 88.62 192 ILE A CA 1
ATOM 1584 C C . ILE A 1 192 ? -6.631 -4.387 11.612 1.00 88.62 192 ILE A C 1
ATOM 1586 O O . ILE A 1 192 ? -7.590 -3.952 12.234 1.00 88.62 192 ILE A O 1
ATOM 1590 N N . VAL A 1 193 ? -6.228 -3.864 10.451 1.00 88.81 193 VAL A N 1
ATOM 1591 C CA . VAL A 1 193 ? -6.903 -2.726 9.813 1.00 88.81 193 VAL A CA 1
ATOM 1592 C C . VAL A 1 193 ? -8.367 -3.058 9.535 1.00 88.81 193 VAL A C 1
ATOM 1594 O O . VAL A 1 193 ? -9.240 -2.262 9.839 1.00 88.81 193 VAL A O 1
ATOM 1597 N N . ALA A 1 194 ? -8.667 -4.236 8.988 1.00 88.69 194 ALA A N 1
ATOM 1598 C CA . ALA A 1 194 ? -10.042 -4.634 8.716 1.00 88.69 194 ALA A CA 1
ATOM 1599 C C . ALA A 1 194 ? -10.882 -4.712 9.997 1.00 88.69 194 ALA A C 1
ATOM 1601 O O . ALA A 1 194 ? -12.034 -4.294 9.984 1.00 88.69 194 ALA A O 1
ATOM 1602 N N . ALA A 1 195 ? -10.320 -5.223 11.097 1.00 87.38 195 ALA A N 1
ATOM 1603 C CA . ALA A 1 195 ? -10.985 -5.214 12.395 1.00 87.38 195 ALA A CA 1
ATOM 1604 C C . ALA A 1 195 ? -11.232 -3.779 12.882 1.00 87.38 195 ALA A C 1
ATOM 1606 O O . ALA A 1 195 ? -12.334 -3.480 13.323 1.00 87.38 195 ALA A O 1
ATOM 1607 N N . GLU A 1 196 ? -10.249 -2.890 12.730 1.00 84.31 196 GLU A N 1
ATOM 1608 C CA . GLU A 1 196 ? -10.365 -1.466 13.063 1.00 84.31 196 GLU A CA 1
ATOM 1609 C C . GLU A 1 196 ? -11.476 -0.768 12.266 1.00 84.31 196 GLU A C 1
ATOM 1611 O O . GLU A 1 196 ? -12.239 0.011 12.824 1.00 84.31 196 GLU A O 1
ATOM 1616 N N . THR A 1 197 ? -11.593 -1.065 10.970 1.00 83.56 197 THR A N 1
ATOM 1617 C CA . THR A 1 197 ? -12.601 -0.465 10.086 1.00 83.56 197 THR A CA 1
ATOM 1618 C C . THR A 1 197 ? -14.003 -1.041 10.312 1.00 83.56 197 THR A C 1
ATOM 1620 O O . THR A 1 197 ? -14.990 -0.314 10.238 1.00 83.56 197 THR A O 1
ATOM 1623 N N . LEU A 1 198 ? -14.119 -2.358 10.510 1.00 84.12 198 LEU A N 1
ATOM 1624 C CA . LEU A 1 198 ? -15.412 -3.053 10.516 1.00 84.12 198 LEU A CA 1
ATOM 1625 C C . LEU A 1 198 ? -16.050 -3.147 11.903 1.00 84.12 198 LEU A C 1
ATOM 1627 O O . LEU A 1 198 ? -17.267 -3.315 11.989 1.00 84.12 198 LEU A O 1
ATOM 1631 N N . LEU A 1 199 ? -15.254 -3.104 12.974 1.00 80.69 199 LEU A N 1
ATOM 1632 C CA . LEU A 1 199 ? -15.769 -3.196 14.335 1.00 80.69 199 LEU A CA 1
ATOM 1633 C C . LEU A 1 199 ? -16.040 -1.790 14.885 1.00 80.69 199 LEU A C 1
ATOM 1635 O O . LEU A 1 199 ? -15.151 -0.939 14.815 1.00 80.69 199 LEU A O 1
ATOM 1639 N N . PRO A 1 200 ? -17.231 -1.534 15.460 1.00 61.59 200 PRO A N 1
ATOM 1640 C CA . PRO A 1 200 ? -17.534 -0.259 16.096 1.00 61.59 200 PRO A CA 1
ATOM 1641 C C . PRO A 1 200 ? -16.478 0.082 17.153 1.00 61.59 200 PRO A C 1
ATOM 1643 O O . PRO A 1 200 ? -16.221 -0.698 18.068 1.00 61.59 200 PRO A O 1
ATOM 1646 N N . SER A 1 201 ? -15.882 1.269 17.057 1.00 61.41 201 SER A N 1
ATOM 1647 C CA . SER A 1 201 ? -14.932 1.781 18.053 1.00 61.41 201 SER A CA 1
ATOM 1648 C C . SER A 1 201 ? -15.558 1.986 19.442 1.00 61.41 201 SER A C 1
ATOM 1650 O O . SER A 1 201 ? -14.829 2.065 20.426 1.00 61.41 201 SER A O 1
ATOM 1652 N N . LEU A 1 202 ? -16.895 2.012 19.523 1.00 50.44 202 LEU A N 1
ATOM 1653 C CA . LEU A 1 202 ? -17.691 2.177 20.744 1.00 50.44 202 LEU A CA 1
ATOM 1654 C C . LEU A 1 202 ? -17.572 1.024 21.757 1.00 50.44 202 LEU A C 1
ATOM 1656 O O . LEU A 1 202 ? -17.821 1.254 22.933 1.00 50.44 202 LEU A O 1
ATOM 1660 N N . ASP A 1 203 ? -17.151 -0.176 21.348 1.00 51.22 203 ASP A N 1
ATOM 1661 C CA . ASP A 1 203 ? -17.053 -1.336 22.256 1.00 51.22 203 ASP A CA 1
ATOM 1662 C C . ASP A 1 203 ? -15.647 -1.515 22.873 1.00 51.22 203 ASP A C 1
ATOM 1664 O O . ASP A 1 203 ? -15.337 -2.565 23.436 1.00 51.22 203 ASP A O 1
ATOM 1668 N N . ARG A 1 204 ? -14.760 -0.514 22.749 1.00 58.59 204 ARG A N 1
ATOM 1669 C CA . ARG A 1 204 ? -13.363 -0.577 23.235 1.00 58.59 204 ARG A CA 1
ATOM 1670 C C . ARG A 1 204 ? -13.179 -0.153 24.693 1.00 58.59 204 ARG A C 1
ATOM 1672 O O . ARG A 1 204 ? -12.080 -0.292 25.223 1.00 58.59 204 ARG A O 1
ATOM 1679 N N . GLU A 1 205 ? -14.230 0.346 25.337 1.00 50.16 205 GLU A N 1
ATOM 1680 C CA . GLU A 1 205 ? -14.256 0.584 26.780 1.00 50.16 205 GLU A CA 1
ATOM 1681 C C . GLU A 1 205 ? -14.633 -0.713 27.506 1.00 50.16 205 GLU A C 1
ATOM 1683 O O . GLU A 1 205 ? -15.812 -0.949 27.751 1.00 50.16 205 GLU A O 1
ATOM 1688 N N . ASN A 1 206 ? -13.649 -1.572 27.803 1.00 39.84 206 ASN A N 1
ATOM 1689 C CA . ASN A 1 206 ? -13.685 -2.570 28.890 1.00 39.84 206 ASN A CA 1
ATOM 1690 C C . ASN A 1 206 ? -12.285 -3.119 29.189 1.00 39.84 206 ASN A C 1
ATOM 1692 O O . ASN A 1 206 ? -11.660 -3.688 28.265 1.00 39.84 206 ASN A O 1
#